Protein AF-A0A098YNK5-F1 (afdb_monomer_lite)

Sequence (186 aa):
FGELEYCFNQYFSKYCAPIITKDYRYYHRKQNEEFHKAYNQTPAIIGAGSVFQGMIRVQTANVRAASEGKWSKKNLDAFINDVVKKIVSGKNFQNDWGNLIDRYRESLIAKLGTKGYLHVAEQLGKTEGQKFIDPAIHYGQLRFMELLKEHLARTDMPKSSMEYILKEGINNSIFMSLGSRFMRGR

Foldseek 3Di:
DVVLLVLLLVCCVPPQLVLLQVLVVVLVVQLVVQLVVLLVVQDQPPDDPDPVSVVVSSVRSLVCCCVPPPSSVDDPLNSVLVSLLVQLPDPCNLVSLLVSLVVVLVVCCVVLPPVRQQVVQCVVQVVVVHRGDRPSLLVSLVSSLVSVLVSQCVHPDPPVSNVCCVPPDNDDPSSVSSSVSSVPVD

Structure (mmCIF, N/CA/C/O backbone):
data_AF-A0A098YNK5-F1
#
_entry.id   AF-A0A098YNK5-F1
#
loop_
_atom_site.group_PDB
_atom_site.id
_atom_site.type_symbol
_atom_site.label_atom_id
_atom_site.label_alt_id
_atom_site.label_comp_id
_atom_site.label_asym_id
_atom_site.label_entity_id
_atom_site.label_seq_id
_atom_site.pdbx_PDB_ins_code
_atom_site.Cartn_x
_atom_site.Cartn_y
_atom_site.Cartn_z
_atom_site.occupancy
_atom_site.B_iso_or_equiv
_atom_site.auth_seq_id
_atom_site.auth_comp_id
_atom_site.auth_asym_id
_atom_site.auth_atom_id
_atom_site.pdbx_PDB_model_num
ATOM 1 N N . PHE A 1 1 ? -14.731 -7.179 13.165 1.00 84.00 1 PHE A N 1
ATOM 2 C CA . PHE A 1 1 ? -13.398 -6.904 12.584 1.00 84.00 1 PHE A CA 1
ATOM 3 C C . PHE A 1 1 ? -13.105 -7.745 11.346 1.00 84.00 1 PHE A C 1
ATOM 5 O O . PHE A 1 1 ? -12.763 -7.140 10.346 1.00 84.00 1 PHE A O 1
ATOM 12 N N . GLY A 1 2 ? -13.297 -9.074 11.348 1.00 89.62 2 GLY A N 1
ATOM 13 C CA . GLY A 1 2 ? -12.986 -9.919 10.175 1.00 89.62 2 GLY A CA 1
ATOM 14 C C . GLY A 1 2 ? -13.633 -9.479 8.850 1.00 89.62 2 GLY A C 1
ATOM 15 O O . GLY A 1 2 ? -12.969 -9.472 7.821 1.00 89.62 2 GLY A O 1
ATOM 16 N N . GLU A 1 3 ? -14.887 -9.022 8.874 1.00 91.38 3 GLU A N 1
ATOM 17 C CA . GLU A 1 3 ? -15.555 -8.480 7.677 1.00 91.38 3 GLU A CA 1
ATOM 18 C C . GLU A 1 3 ? -14.903 -7.189 7.155 1.00 91.38 3 GLU A C 1
ATOM 20 O O . GLU A 1 3 ? -14.747 -7.022 5.949 1.00 91.38 3 GLU A O 1
ATOM 25 N N . LEU A 1 4 ? -14.468 -6.289 8.046 1.00 93.62 4 LEU A N 1
ATOM 26 C CA . LEU A 1 4 ? -13.769 -5.061 7.649 1.00 93.62 4 LEU A CA 1
ATOM 27 C C . LEU A 1 4 ? -12.381 -5.368 7.081 1.00 93.62 4 LEU A C 1
ATOM 29 O O . LEU A 1 4 ? -12.002 -4.776 6.074 1.00 93.62 4 LEU A O 1
ATOM 33 N N . GLU A 1 5 ? -11.668 -6.337 7.660 1.00 94.44 5 GLU A N 1
ATOM 34 C CA . GLU A 1 5 ? -10.398 -6.828 7.110 1.00 94.44 5 GLU A CA 1
ATOM 35 C C . GLU A 1 5 ? -10.560 -7.383 5.704 1.00 94.44 5 GLU A C 1
ATOM 37 O O . GLU A 1 5 ? -9.799 -7.049 4.793 1.00 94.44 5 GLU A O 1
ATOM 42 N N . TYR A 1 6 ? -11.597 -8.193 5.508 1.00 96.12 6 TYR A N 1
ATOM 43 C CA . TYR A 1 6 ? -11.940 -8.699 4.194 1.00 96.12 6 TYR A CA 1
ATOM 44 C C . TYR A 1 6 ? -12.229 -7.554 3.213 1.00 96.12 6 TYR A C 1
ATOM 46 O O . TYR A 1 6 ? -11.710 -7.565 2.099 1.00 96.12 6 TYR A O 1
ATOM 54 N N . CYS A 1 7 ? -12.978 -6.528 3.624 1.00 97.31 7 CYS A N 1
ATOM 55 C CA . CYS A 1 7 ? -13.260 -5.362 2.786 1.00 97.31 7 CYS A CA 1
ATOM 56 C C . CYS A 1 7 ? -12.002 -4.558 2.418 1.00 97.31 7 CYS A C 1
ATOM 58 O O . CYS A 1 7 ? -11.855 -4.194 1.250 1.00 97.31 7 CYS A O 1
ATOM 60 N N . PHE A 1 8 ? -11.074 -4.317 3.355 1.00 97.25 8 PHE A N 1
ATOM 61 C CA . PHE A 1 8 ? -9.787 -3.675 3.052 1.00 97.25 8 PHE A CA 1
ATOM 62 C C . PHE A 1 8 ? -8.995 -4.474 2.010 1.00 97.25 8 PHE A C 1
ATOM 64 O O . PHE A 1 8 ? -8.512 -3.901 1.029 1.00 97.25 8 PHE A O 1
ATOM 71 N N . ASN A 1 9 ? -8.932 -5.800 2.174 1.00 97.31 9 ASN A N 1
ATOM 72 C CA . ASN A 1 9 ? -8.246 -6.696 1.241 1.00 97.31 9 ASN A CA 1
ATOM 73 C C . ASN A 1 9 ? -8.874 -6.644 -0.146 1.00 97.31 9 ASN A C 1
ATOM 75 O O . ASN A 1 9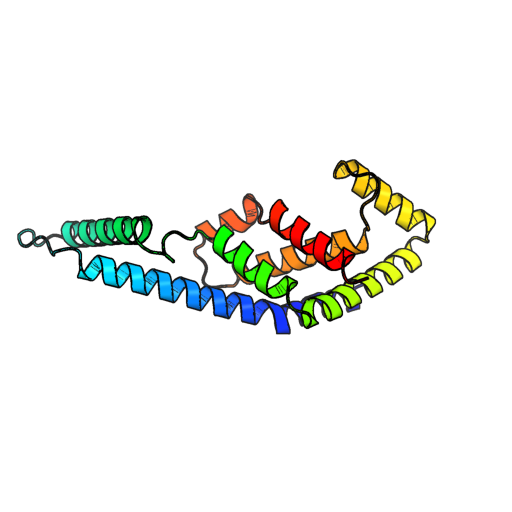 ? -8.184 -6.395 -1.131 1.00 97.31 9 ASN A O 1
ATOM 79 N N . GLN A 1 10 ? -10.191 -6.830 -0.223 1.00 97.81 10 GLN A N 1
ATOM 80 C CA . GLN A 1 10 ? -10.922 -6.826 -1.487 1.00 97.81 10 GLN A CA 1
ATOM 81 C C . GLN A 1 10 ? -10.792 -5.487 -2.206 1.00 97.81 10 GLN A C 1
ATOM 83 O O . GLN A 1 10 ? -10.550 -5.456 -3.414 1.00 97.81 10 GLN A O 1
ATOM 88 N N . TYR A 1 11 ? -10.900 -4.377 -1.473 1.00 97.94 11 TYR A N 1
ATOM 89 C CA . TYR A 1 11 ? -10.733 -3.052 -2.051 1.00 97.94 11 TYR A CA 1
ATOM 90 C C . TYR A 1 11 ? -9.331 -2.874 -2.634 1.00 97.94 11 TYR A C 1
ATOM 92 O O . TYR A 1 11 ? -9.179 -2.502 -3.800 1.00 97.94 11 TYR A O 1
ATOM 100 N N . PHE A 1 12 ? -8.301 -3.188 -1.845 1.00 97.44 12 PHE A N 1
ATOM 101 C CA . PHE A 1 12 ? -6.920 -3.077 -2.288 1.00 97.44 12 PHE A CA 1
ATOM 102 C C . PHE A 1 12 ? -6.651 -3.963 -3.509 1.00 97.44 12 PHE A C 1
ATOM 104 O O . PHE A 1 12 ? -6.140 -3.476 -4.519 1.00 97.44 12 PHE A O 1
ATOM 111 N N . SER A 1 13 ? -7.031 -5.241 -3.456 1.00 96.62 13 SER A N 1
ATOM 112 C CA . SER A 1 13 ? -6.825 -6.197 -4.546 1.00 96.62 13 SER A CA 1
ATOM 113 C C . SER A 1 13 ? -7.545 -5.788 -5.829 1.00 96.62 13 SER A C 1
ATOM 115 O O . SER A 1 13 ? -7.004 -5.979 -6.917 1.00 96.62 13 SER A O 1
ATOM 117 N N . LYS A 1 14 ? -8.744 -5.205 -5.728 1.00 97.50 14 LYS A N 1
ATOM 118 C CA . LYS A 1 14 ? -9.545 -4.824 -6.895 1.00 97.50 14 LYS A CA 1
ATOM 119 C C . LYS A 1 14 ? -9.128 -3.486 -7.505 1.00 97.50 14 LYS A C 1
ATOM 121 O O . LYS A 1 14 ? -9.152 -3.358 -8.727 1.00 97.50 14 LYS A O 1
ATOM 126 N N . TYR A 1 15 ? -8.757 -2.499 -6.688 1.00 97.00 15 TYR A N 1
ATOM 127 C CA . TYR A 1 15 ? -8.578 -1.117 -7.155 1.00 97.00 15 TYR A CA 1
ATOM 128 C C . TYR A 1 15 ? -7.148 -0.584 -7.031 1.00 97.00 15 TYR A C 1
ATOM 130 O O . TYR A 1 15 ? -6.737 0.225 -7.860 1.00 97.00 15 TYR A O 1
ATOM 138 N N . CYS A 1 16 ? -6.361 -1.047 -6.059 1.00 96.31 16 CYS A N 1
ATOM 139 C CA . CYS A 1 16 ? -4.997 -0.557 -5.828 1.00 96.31 16 CYS A CA 1
ATOM 140 C C . CYS A 1 16 ? -3.952 -1.439 -6.524 1.00 96.31 16 CYS A C 1
ATOM 142 O O . CYS A 1 16 ? -3.127 -0.944 -7.295 1.00 96.31 16 CYS A O 1
ATOM 144 N N . ALA A 1 17 ? -4.017 -2.753 -6.303 1.00 95.00 17 ALA A N 1
ATOM 145 C CA . ALA A 1 17 ? -3.075 -3.732 -6.842 1.00 95.00 17 ALA A CA 1
ATOM 146 C C . ALA A 1 17 ? -2.912 -3.658 -8.376 1.00 95.00 17 ALA A C 1
ATOM 148 O O . ALA A 1 17 ? -1.768 -3.618 -8.841 1.00 95.00 17 ALA A O 1
ATOM 149 N N . PRO A 1 18 ? -3.984 -3.533 -9.191 1.00 94.94 18 PRO A N 1
ATOM 150 C CA . PRO A 1 18 ? -3.835 -3.433 -10.643 1.00 94.94 18 PRO A CA 1
ATOM 151 C C . PRO A 1 18 ? -3.091 -2.170 -11.087 1.00 94.94 18 PRO A C 1
ATOM 153 O O . PRO A 1 18 ? -2.333 -2.212 -12.057 1.00 94.94 18 PRO A O 1
ATOM 156 N N . ILE A 1 19 ? -3.271 -1.051 -10.372 1.00 95.31 19 ILE A N 1
ATOM 157 C CA . ILE A 1 19 ? -2.555 0.203 -10.645 1.00 95.31 19 ILE A CA 1
ATOM 158 C C . ILE A 1 19 ? -1.065 0.009 -10.364 1.00 95.31 19 ILE A C 1
ATOM 160 O O . ILE A 1 19 ? -0.241 0.366 -11.204 1.00 95.31 19 ILE A O 1
ATOM 164 N N . ILE A 1 20 ? -0.731 -0.611 -9.228 1.00 92.62 20 ILE A N 1
ATOM 165 C CA . ILE A 1 20 ? 0.654 -0.894 -8.836 1.00 92.62 20 ILE A CA 1
ATOM 166 C C . ILE A 1 20 ? 1.332 -1.791 -9.871 1.00 92.62 20 ILE A C 1
ATOM 168 O O . ILE A 1 20 ? 2.392 -1.440 -10.383 1.00 92.62 20 ILE A O 1
ATOM 172 N N . THR A 1 21 ? 0.703 -2.905 -10.250 1.00 91.88 21 THR A N 1
ATOM 173 C CA . THR A 1 21 ? 1.260 -3.833 -11.245 1.00 91.88 21 THR A CA 1
ATOM 174 C C . THR A 1 21 ? 1.430 -3.173 -12.611 1.00 91.88 21 THR A C 1
ATOM 176 O O . THR A 1 21 ? 2.462 -3.354 -13.260 1.00 91.88 21 THR A O 1
ATOM 179 N N . LYS A 1 22 ? 0.438 -2.397 -13.065 1.00 93.31 22 LYS A N 1
ATOM 180 C CA . LYS A 1 22 ? 0.506 -1.692 -14.350 1.00 93.31 22 LYS A CA 1
ATOM 181 C C . LYS A 1 22 ? 1.651 -0.684 -14.370 1.00 93.31 22 LYS A C 1
ATOM 183 O O . LYS A 1 22 ? 2.435 -0.682 -15.320 1.00 93.31 22 LYS A O 1
ATOM 188 N N . ASP A 1 23 ? 1.753 0.149 -13.340 1.00 92.19 23 ASP A N 1
ATOM 189 C CA . ASP A 1 23 ? 2.782 1.182 -13.270 1.00 92.19 23 ASP A CA 1
ATOM 190 C C . ASP A 1 23 ? 4.172 0.554 -13.082 1.00 92.19 23 ASP A C 1
ATOM 192 O O . ASP A 1 23 ? 5.123 1.021 -13.704 1.00 92.19 23 ASP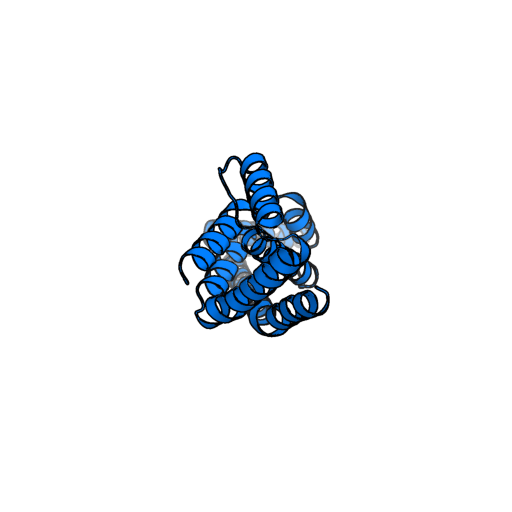 A O 1
ATOM 196 N N . TYR A 1 24 ? 4.293 -0.553 -12.337 1.00 89.12 24 TYR A N 1
ATOM 197 C CA . TYR A 1 24 ? 5.550 -1.294 -12.185 1.00 89.12 24 TYR A CA 1
ATOM 198 C C . TYR A 1 24 ? 6.045 -1.883 -13.511 1.00 89.12 24 TYR A C 1
ATOM 200 O O . TYR A 1 24 ? 7.202 -1.709 -13.890 1.00 89.12 24 TYR A O 1
ATOM 208 N N . ARG A 1 25 ? 5.156 -2.536 -14.271 1.00 90.00 25 ARG A N 1
ATOM 209 C CA . ARG A 1 25 ? 5.486 -3.068 -15.604 1.00 90.00 25 ARG A CA 1
ATOM 210 C C . ARG A 1 25 ? 5.868 -1.957 -16.573 1.00 90.00 25 ARG A C 1
ATOM 212 O O . ARG A 1 25 ? 6.814 -2.101 -17.343 1.00 90.00 25 ARG A O 1
ATOM 219 N N . TYR A 1 26 ? 5.137 -0.845 -16.538 1.00 91.81 26 TYR A N 1
ATOM 220 C CA . TYR A 1 26 ? 5.454 0.324 -17.349 1.00 91.81 26 TYR A CA 1
ATOM 221 C C . TYR A 1 26 ? 6.842 0.875 -17.009 1.00 91.81 26 TYR A C 1
ATOM 223 O O . TYR A 1 26 ? 7.638 1.136 -17.909 1.00 91.81 26 TYR A O 1
ATOM 231 N N . TYR A 1 27 ? 7.133 1.002 -15.719 1.00 89.19 27 TYR A N 1
ATOM 232 C CA . TYR A 1 27 ? 8.403 1.476 -15.203 1.00 89.19 27 TYR A CA 1
ATOM 233 C C . TYR A 1 27 ? 9.578 0.608 -15.669 1.00 89.19 27 TYR A C 1
ATOM 235 O O . TYR A 1 27 ? 10.516 1.121 -16.278 1.00 89.19 27 TYR A O 1
ATOM 243 N N . HIS A 1 28 ? 9.481 -0.710 -15.486 1.00 86.94 28 HIS A N 1
ATOM 244 C CA . HIS A 1 28 ? 10.503 -1.659 -15.937 1.00 86.94 28 HIS A CA 1
ATOM 245 C C . HIS A 1 28 ? 10.709 -1.648 -17.439 1.00 86.94 28 HIS A C 1
ATOM 247 O O . HIS A 1 28 ? 11.841 -1.604 -17.914 1.00 86.94 28 HIS A O 1
ATOM 253 N N . ARG A 1 29 ? 9.617 -1.612 -18.209 1.00 91.50 29 ARG A N 1
ATOM 254 C CA . ARG A 1 29 ? 9.708 -1.493 -19.664 1.00 91.50 29 ARG A CA 1
ATOM 255 C C . ARG A 1 29 ? 10.488 -0.243 -20.065 1.00 91.50 29 ARG A C 1
ATOM 257 O O . ARG A 1 29 ? 11.321 -0.315 -20.960 1.00 91.50 29 ARG A O 1
ATOM 264 N N . LYS A 1 30 ? 10.253 0.889 -19.394 1.00 93.19 30 LYS A N 1
ATOM 265 C CA . LYS A 1 30 ? 10.976 2.134 -19.668 1.00 93.19 30 LYS A CA 1
ATOM 266 C C . LYS A 1 30 ? 12.451 2.078 -19.285 1.00 93.19 30 LYS A C 1
ATOM 268 O O . LYS A 1 30 ? 13.268 2.557 -20.064 1.00 93.19 30 LYS A O 1
ATOM 273 N N . GLN A 1 31 ? 12.800 1.454 -18.162 1.00 89.25 31 GLN A N 1
ATOM 274 C CA . GLN A 1 31 ? 14.204 1.215 -17.813 1.00 89.25 31 GLN A CA 1
ATOM 275 C C . GLN A 1 31 ? 14.900 0.320 -18.845 1.00 89.25 31 GLN A C 1
ATOM 277 O O . GLN A 1 31 ? 16.025 0.601 -19.249 1.00 89.25 31 GLN A O 1
ATOM 282 N N . ASN A 1 32 ? 14.210 -0.711 -19.334 1.00 89.62 32 ASN A N 1
ATOM 283 C CA . ASN A 1 32 ? 14.753 -1.604 -20.351 1.00 89.62 32 ASN A CA 1
ATOM 284 C C . ASN A 1 32 ? 14.913 -0.909 -21.718 1.00 89.62 32 ASN A C 1
ATOM 286 O O . ASN A 1 32 ? 15.918 -1.100 -22.396 1.00 89.62 32 ASN A O 1
ATOM 290 N N . GLU A 1 33 ? 13.963 -0.054 -22.115 1.00 92.31 33 GLU A N 1
ATOM 291 C CA . GLU A 1 33 ? 14.082 0.797 -23.310 1.00 92.31 33 GLU A CA 1
ATOM 292 C C . GLU A 1 33 ? 15.305 1.735 -23.216 1.00 92.31 33 GLU A C 1
ATOM 294 O O . GLU A 1 33 ? 16.062 1.858 -24.182 1.00 92.31 33 GLU A O 1
ATOM 299 N N . GLU A 1 34 ? 15.533 2.367 -22.057 1.00 91.69 34 GLU A N 1
ATOM 300 C CA . GLU A 1 34 ? 16.702 3.228 -21.817 1.00 91.69 34 GLU A CA 1
ATOM 301 C C . GLU A 1 34 ? 18.015 2.436 -21.832 1.00 91.69 34 GLU A C 1
ATOM 303 O O . GLU A 1 34 ? 18.976 2.863 -22.476 1.00 91.69 34 GLU A O 1
ATOM 308 N N . PHE A 1 35 ? 18.040 1.255 -21.208 1.00 90.25 35 PHE A N 1
ATOM 309 C CA . PHE A 1 35 ? 19.186 0.350 -21.253 1.00 90.25 35 PHE A CA 1
ATOM 310 C C . PHE A 1 35 ? 19.516 -0.083 -22.685 1.00 90.25 35 PHE A C 1
ATOM 312 O O . PHE A 1 35 ? 20.663 0.039 -23.107 1.00 90.25 35 PHE A O 1
ATOM 319 N N . HIS A 1 36 ? 18.533 -0.538 -23.467 1.00 89.62 36 HIS A N 1
ATOM 320 C CA . HIS A 1 36 ? 18.765 -0.956 -24.851 1.00 89.62 36 HIS A CA 1
ATOM 321 C C . HIS A 1 36 ? 19.238 0.197 -25.732 1.00 89.62 36 HIS A C 1
ATOM 323 O O . HIS A 1 36 ? 20.129 0.010 -26.562 1.00 89.62 36 HIS A O 1
ATOM 329 N N . LYS A 1 37 ? 18.693 1.402 -25.536 1.00 90.56 37 LYS A N 1
ATOM 330 C CA . LYS A 1 37 ? 19.178 2.598 -26.228 1.00 90.56 37 LYS A CA 1
ATOM 331 C C . LYS A 1 37 ? 20.645 2.865 -25.889 1.00 90.56 37 LYS A C 1
ATOM 333 O O . LYS A 1 37 ? 21.444 3.037 -26.807 1.00 90.56 37 LYS A O 1
ATOM 338 N N . ALA A 1 38 ? 21.006 2.845 -24.606 1.00 87.88 38 ALA A N 1
ATOM 339 C CA . ALA A 1 38 ? 22.386 3.022 -24.166 1.00 87.88 38 ALA A CA 1
ATOM 340 C C . ALA A 1 38 ? 23.305 1.926 -24.730 1.00 87.88 38 ALA A C 1
ATOM 342 O O . ALA A 1 38 ? 24.354 2.233 -25.286 1.00 87.88 38 ALA A O 1
ATOM 343 N N . TYR A 1 39 ? 22.879 0.664 -24.679 1.00 87.00 39 TYR A N 1
ATOM 344 C CA . TYR A 1 39 ? 23.615 -0.491 -25.194 1.00 87.00 39 TYR A CA 1
ATOM 345 C C . TYR A 1 39 ? 23.879 -0.409 -26.701 1.00 87.00 39 TYR A C 1
ATOM 347 O O . TYR A 1 39 ? 24.991 -0.687 -27.157 1.00 87.00 39 TYR A O 1
ATOM 355 N N . ASN A 1 40 ? 22.884 0.016 -27.480 1.00 86.44 40 ASN A N 1
ATOM 356 C CA . ASN A 1 40 ? 23.019 0.209 -28.925 1.00 86.44 40 ASN A CA 1
ATOM 357 C C . ASN A 1 40 ? 23.931 1.394 -29.274 1.00 86.44 40 ASN A C 1
ATOM 359 O O . ASN A 1 40 ? 24.572 1.378 -30.318 1.00 86.44 40 ASN A O 1
ATOM 363 N N . GLN A 1 41 ? 24.011 2.399 -28.399 1.00 85.56 41 GLN A N 1
ATOM 364 C CA . GLN A 1 41 ? 24.903 3.553 -28.545 1.00 85.56 41 GLN A CA 1
ATOM 365 C C . GLN A 1 41 ? 26.313 3.311 -27.990 1.00 85.56 41 GLN A C 1
ATOM 367 O O . GLN A 1 41 ? 27.200 4.127 -28.234 1.00 85.56 41 GLN A O 1
ATOM 372 N N . THR A 1 42 ? 26.529 2.231 -27.235 1.00 81.50 42 THR A N 1
ATOM 373 C CA . THR A 1 42 ? 27.857 1.813 -26.777 1.00 81.50 42 THR A CA 1
ATOM 374 C C . THR A 1 42 ? 28.534 1.007 -27.889 1.00 81.50 42 THR A C 1
ATOM 376 O O . THR A 1 42 ? 28.047 -0.086 -28.212 1.00 81.50 42 THR A O 1
ATOM 379 N N . PRO A 1 43 ? 29.646 1.506 -28.467 1.00 75.88 43 PRO A N 1
ATOM 380 C CA . PRO A 1 43 ? 30.373 0.805 -29.518 1.00 75.88 43 PRO A CA 1
ATOM 381 C C . PRO A 1 43 ? 30.782 -0.599 -29.070 1.00 75.88 43 PRO A C 1
ATOM 383 O O . PRO A 1 43 ? 31.199 -0.800 -27.928 1.00 75.88 43 PRO A O 1
ATOM 386 N N . ALA A 1 44 ? 30.687 -1.576 -29.971 1.00 68.00 44 ALA A N 1
ATOM 387 C CA . ALA A 1 44 ? 31.348 -2.855 -29.757 1.00 68.00 44 ALA A CA 1
ATOM 388 C C . ALA A 1 44 ? 32.862 -2.622 -29.841 1.00 68.00 44 ALA A C 1
ATOM 390 O O . ALA A 1 44 ? 33.336 -2.044 -30.819 1.00 68.00 44 ALA A O 1
ATOM 391 N N . ILE A 1 45 ? 33.630 -3.050 -28.839 1.00 63.59 45 ILE A N 1
ATOM 392 C CA . ILE A 1 45 ? 35.091 -3.015 -28.945 1.00 63.59 45 ILE A CA 1
ATOM 393 C C . ILE A 1 45 ? 35.484 -4.172 -29.870 1.00 63.59 45 ILE A C 1
ATOM 395 O O . ILE A 1 45 ? 35.483 -5.343 -29.484 1.00 63.59 45 ILE A O 1
ATOM 399 N N . ILE A 1 46 ? 35.748 -3.836 -31.130 1.00 53.16 46 ILE A N 1
ATOM 400 C CA . ILE A 1 46 ? 36.166 -4.773 -32.172 1.00 53.16 46 ILE A CA 1
ATOM 401 C C . ILE A 1 46 ? 37.621 -5.158 -31.877 1.00 53.16 46 ILE A C 1
ATOM 403 O O . ILE A 1 46 ? 38.514 -4.331 -32.029 1.00 53.16 46 ILE A O 1
ATOM 407 N N . GLY A 1 47 ? 37.865 -6.389 -31.414 1.00 56.22 47 GLY A N 1
ATOM 408 C CA . GLY A 1 47 ? 39.235 -6.901 -31.257 1.00 56.22 47 GLY A CA 1
ATOM 409 C C . GLY A 1 47 ? 39.446 -8.057 -30.277 1.00 56.22 47 GLY A C 1
ATOM 410 O O . GLY A 1 47 ? 40.454 -8.744 -30.381 1.00 56.22 47 GLY A O 1
ATOM 411 N N . ALA A 1 48 ? 38.518 -8.331 -29.357 1.00 51.25 48 ALA A N 1
ATOM 412 C CA . ALA A 1 48 ? 38.658 -9.444 -28.415 1.00 51.25 48 ALA A CA 1
ATOM 413 C C . ALA A 1 48 ? 37.420 -10.343 -28.459 1.00 51.25 48 ALA A C 1
ATOM 415 O O . ALA A 1 48 ? 36.350 -9.956 -27.997 1.00 51.25 48 ALA A O 1
ATOM 416 N N . GLY A 1 49 ? 37.567 -11.558 -28.991 1.00 54.25 49 GLY A N 1
ATOM 417 C CA . GLY A 1 49 ? 36.525 -12.594 -29.021 1.00 54.25 49 GLY A CA 1
ATOM 418 C C . GLY A 1 49 ? 36.206 -13.202 -27.648 1.00 54.25 49 GLY A C 1
ATOM 419 O O . GLY A 1 49 ? 35.986 -14.404 -27.556 1.00 54.25 49 GLY A O 1
ATOM 420 N N . SER A 1 50 ? 36.233 -12.411 -26.570 1.00 62.72 50 SER A N 1
ATOM 421 C CA . SER A 1 50 ? 36.063 -12.889 -25.198 1.00 62.72 50 SER A CA 1
ATOM 422 C C . SER A 1 50 ? 34.753 -12.400 -24.572 1.00 62.72 50 SER A C 1
ATOM 424 O O . SER A 1 50 ? 34.304 -11.276 -24.791 1.00 62.72 50 SER A O 1
ATOM 426 N N . VAL A 1 51 ? 34.157 -13.243 -23.722 1.00 63.72 51 VAL A N 1
ATOM 427 C CA . VAL A 1 51 ? 32.956 -12.954 -22.905 1.00 63.72 51 VAL A CA 1
ATOM 428 C C . VAL A 1 51 ? 33.093 -11.641 -22.108 1.00 63.72 51 VAL A C 1
ATOM 430 O O . VAL A 1 51 ? 32.105 -10.959 -21.830 1.00 63.72 51 VAL A O 1
ATOM 433 N N . PHE A 1 52 ? 34.330 -11.241 -21.806 1.00 68.88 52 PHE A N 1
ATOM 434 C CA . PHE A 1 52 ? 34.679 -9.997 -21.124 1.00 68.88 52 PHE A CA 1
ATOM 435 C C . PHE A 1 52 ? 34.192 -8.742 -21.865 1.00 68.88 52 PHE A C 1
ATOM 437 O O . PHE A 1 52 ? 33.759 -7.784 -21.230 1.00 68.88 52 PHE A O 1
ATOM 444 N N . GLN A 1 53 ? 34.162 -8.765 -23.201 1.00 73.38 53 GLN A N 1
ATOM 445 C CA . GLN A 1 53 ? 33.653 -7.648 -23.999 1.00 73.38 53 GLN A CA 1
ATOM 446 C C . GLN A 1 53 ? 32.145 -7.447 -23.865 1.00 73.38 53 GLN A C 1
ATOM 448 O O . GLN A 1 53 ? 31.669 -6.321 -23.703 1.00 73.38 53 GLN A O 1
ATOM 453 N N . GLY A 1 54 ? 31.386 -8.545 -23.869 1.00 72.56 54 GLY A N 1
ATOM 454 C CA . GLY A 1 54 ? 29.948 -8.500 -23.613 1.00 72.56 54 GLY A CA 1
ATOM 455 C C . GLY A 1 54 ? 29.647 -7.909 -22.235 1.00 72.56 54 GLY A C 1
ATOM 456 O O . GLY A 1 54 ? 28.778 -7.045 -22.115 1.00 72.56 54 GLY A O 1
ATOM 457 N N . MET A 1 55 ? 30.417 -8.307 -21.216 1.00 79.00 55 MET A N 1
ATOM 458 C CA . MET A 1 55 ? 30.275 -7.787 -19.853 1.00 79.00 55 MET A CA 1
ATOM 459 C C . MET A 1 55 ? 30.597 -6.293 -19.752 1.00 79.00 55 MET A C 1
ATOM 461 O O . MET A 1 55 ? 29.798 -5.551 -19.181 1.00 79.00 55 MET A O 1
ATOM 465 N N . ILE A 1 56 ? 31.704 -5.831 -20.348 1.00 81.38 56 ILE A N 1
ATOM 466 C CA . ILE A 1 56 ? 32.060 -4.402 -20.366 1.00 81.38 56 ILE A CA 1
ATOM 467 C C . ILE A 1 56 ? 30.955 -3.590 -21.039 1.00 81.38 56 ILE A C 1
ATOM 469 O O . ILE A 1 56 ? 30.487 -2.602 -20.479 1.00 81.38 56 ILE A O 1
ATOM 473 N N . ARG A 1 57 ? 30.474 -4.029 -22.208 1.00 81.56 57 ARG A N 1
ATOM 474 C CA . ARG A 1 57 ? 29.437 -3.304 -22.949 1.00 81.56 57 ARG A CA 1
ATOM 475 C C . ARG A 1 57 ? 28.135 -3.182 -22.154 1.00 81.56 57 ARG A C 1
ATOM 477 O O . ARG A 1 57 ? 27.536 -2.107 -22.135 1.00 81.56 57 ARG A O 1
ATOM 484 N N . VAL A 1 58 ? 27.715 -4.251 -21.473 1.00 84.75 58 VAL A N 1
ATOM 485 C CA . VAL A 1 58 ? 26.546 -4.235 -20.575 1.00 84.75 58 VAL A CA 1
ATOM 486 C C . VAL A 1 58 ? 26.767 -3.285 -19.397 1.00 84.75 58 VAL A C 1
ATOM 488 O O . VAL A 1 58 ? 25.882 -2.489 -19.089 1.00 84.75 58 VAL A O 1
ATOM 491 N N . GLN A 1 59 ? 27.941 -3.311 -18.760 1.00 83.75 59 GLN A N 1
ATOM 492 C CA . GLN A 1 59 ? 28.258 -2.399 -17.656 1.00 83.75 59 GLN A CA 1
ATOM 493 C C . GLN A 1 59 ? 28.246 -0.934 -18.101 1.00 83.75 59 GLN A C 1
ATOM 495 O O . GLN A 1 59 ? 27.603 -0.109 -17.456 1.00 83.75 59 GLN A O 1
ATOM 500 N N . THR A 1 60 ? 28.879 -0.604 -19.228 1.00 83.94 60 THR A N 1
ATOM 501 C CA . THR A 1 60 ? 28.876 0.760 -19.774 1.00 83.94 60 THR A CA 1
ATOM 502 C C . THR A 1 60 ? 27.461 1.223 -20.116 1.00 83.94 60 THR A C 1
ATOM 504 O O . THR A 1 60 ? 27.093 2.353 -19.801 1.00 83.94 60 THR A O 1
ATOM 507 N N . ALA A 1 61 ? 26.642 0.351 -20.713 1.00 83.50 61 ALA A N 1
ATOM 508 C CA . ALA A 1 61 ? 25.242 0.649 -21.002 1.00 83.50 61 ALA A CA 1
ATOM 509 C C . ALA A 1 61 ? 24.422 0.897 -19.726 1.00 83.50 61 ALA A C 1
ATOM 511 O O . ALA A 1 61 ? 23.644 1.847 -19.683 1.00 83.50 61 ALA A O 1
ATOM 512 N N . ASN A 1 62 ? 24.635 0.101 -18.673 1.00 83.56 62 ASN A N 1
ATOM 513 C CA . ASN A 1 62 ? 23.996 0.292 -17.369 1.00 83.56 62 ASN A CA 1
ATOM 514 C C . ASN A 1 62 ? 24.386 1.627 -16.729 1.00 83.56 62 ASN A C 1
ATOM 516 O O . ASN A 1 62 ? 23.509 2.375 -16.304 1.00 83.56 62 ASN A O 1
ATOM 520 N N . VAL A 1 63 ? 25.684 1.950 -16.696 1.00 84.94 63 VAL A N 1
ATOM 521 C CA . VAL A 1 63 ? 26.182 3.221 -16.146 1.00 84.94 63 VAL A CA 1
ATOM 522 C C . VAL A 1 63 ? 25.587 4.402 -16.907 1.00 84.94 63 VAL A C 1
ATOM 524 O O . VAL A 1 63 ? 25.098 5.345 -16.291 1.00 84.94 63 VAL A O 1
ATOM 527 N N . ARG A 1 64 ? 25.564 4.330 -18.241 1.00 84.62 64 ARG A N 1
ATOM 528 C CA . ARG A 1 64 ? 25.015 5.388 -19.091 1.00 84.62 64 ARG A CA 1
ATOM 529 C C . ARG A 1 64 ? 23.503 5.546 -18.931 1.00 84.62 64 ARG A C 1
ATOM 531 O O . ARG A 1 64 ? 23.011 6.662 -18.800 1.00 84.62 64 ARG A O 1
ATOM 538 N N . ALA A 1 65 ? 22.757 4.444 -18.890 1.00 84.12 65 ALA A N 1
ATOM 539 C CA . ALA A 1 65 ? 21.324 4.488 -18.623 1.00 84.12 65 ALA A CA 1
ATOM 540 C C . ALA A 1 65 ? 21.046 5.092 -17.236 1.00 84.12 65 ALA A C 1
ATOM 542 O O . ALA A 1 65 ? 20.192 5.964 -17.113 1.00 84.12 65 ALA A O 1
ATOM 543 N N . ALA A 1 66 ? 21.804 4.714 -16.206 1.00 82.00 66 ALA A N 1
ATOM 544 C CA . ALA A 1 66 ? 21.662 5.274 -14.863 1.00 82.00 66 ALA A CA 1
ATOM 545 C C . ALA A 1 66 ? 22.045 6.767 -14.775 1.00 82.00 66 ALA A C 1
ATOM 547 O O . ALA A 1 66 ? 21.457 7.500 -13.981 1.00 82.00 66 ALA A O 1
ATOM 548 N N . SER A 1 67 ? 22.995 7.252 -15.584 1.00 81.94 67 SER A N 1
ATOM 549 C CA . SER A 1 67 ? 23.445 8.652 -15.552 1.00 81.94 67 SER A CA 1
ATOM 550 C C . SER A 1 67 ? 22.619 9.598 -16.432 1.00 81.94 67 SER A C 1
ATOM 552 O O . SER A 1 67 ? 22.468 10.776 -16.094 1.00 81.94 67 SER A O 1
ATOM 554 N N . GLU A 1 68 ? 22.037 9.112 -17.529 1.00 82.62 68 GLU A N 1
ATOM 555 C CA . GLU A 1 68 ? 21.329 9.930 -18.529 1.00 82.62 68 GLU A CA 1
ATOM 556 C C . GLU A 1 68 ? 19.819 9.646 -18.573 1.00 82.62 68 GLU A C 1
ATOM 558 O O . GLU A 1 68 ? 19.027 10.541 -18.873 1.00 82.62 68 GLU A O 1
ATOM 563 N N . GLY A 1 69 ? 19.405 8.423 -18.237 1.00 83.06 69 GLY A N 1
ATOM 564 C CA . GLY A 1 69 ? 1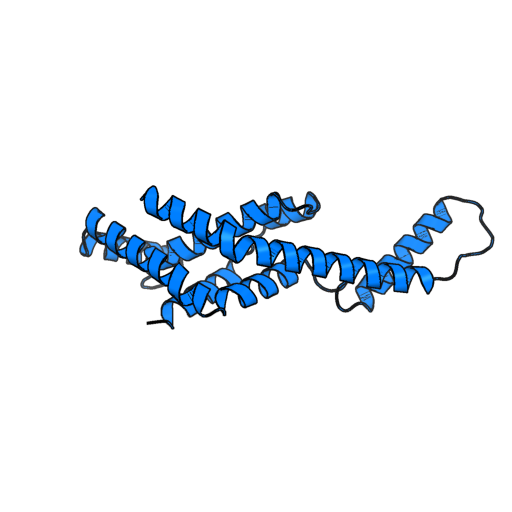8.025 7.955 -18.325 1.00 83.06 69 GLY A CA 1
ATOM 565 C C . GLY A 1 69 ? 17.104 8.592 -17.288 1.00 83.06 69 GLY A C 1
ATOM 566 O O . GLY A 1 69 ? 17.457 8.768 -16.123 1.00 83.06 69 GLY A O 1
ATOM 567 N N . LYS A 1 70 ? 15.882 8.938 -17.694 1.00 87.56 70 LYS A N 1
ATOM 568 C CA . LYS A 1 70 ? 14.859 9.477 -16.788 1.00 87.56 70 LYS A CA 1
ATOM 569 C C . LYS A 1 70 ? 14.299 8.381 -15.883 1.00 87.56 70 LYS A C 1
ATOM 571 O O . LYS A 1 70 ? 13.957 8.654 -14.733 1.00 87.56 70 LYS A O 1
ATOM 576 N N . TRP A 1 71 ? 14.152 7.171 -16.412 1.00 86.88 71 TRP A N 1
ATOM 577 C CA . TRP A 1 71 ? 13.540 6.039 -15.719 1.00 86.88 71 TRP A CA 1
ATOM 578 C C . TRP A 1 71 ? 14.578 5.202 -14.981 1.00 86.88 71 TRP A C 1
ATOM 580 O O . TRP A 1 71 ? 14.326 4.779 -13.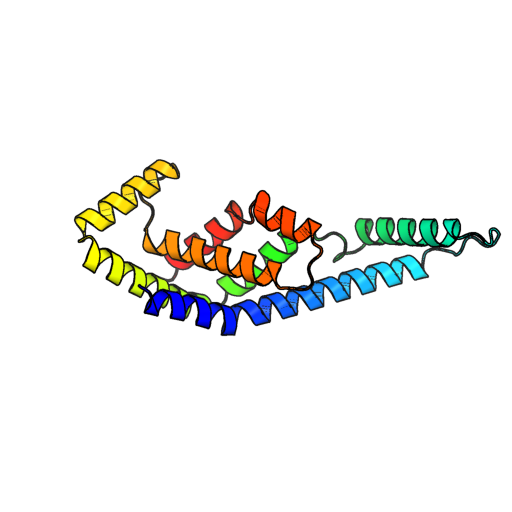857 1.00 86.88 71 TRP A O 1
ATOM 590 N N . SER A 1 72 ? 15.762 5.028 -15.558 1.00 82.75 72 SER A N 1
ATOM 591 C CA . SER A 1 72 ? 16.884 4.316 -14.943 1.00 82.75 72 SER A CA 1
ATOM 592 C C . SER A 1 72 ? 17.487 5.049 -13.736 1.00 82.75 72 SER A C 1
ATOM 594 O O . SER A 1 72 ? 18.118 4.407 -12.905 1.00 82.75 72 SER A O 1
ATOM 596 N N . LYS A 1 73 ? 17.241 6.361 -13.582 1.00 82.00 7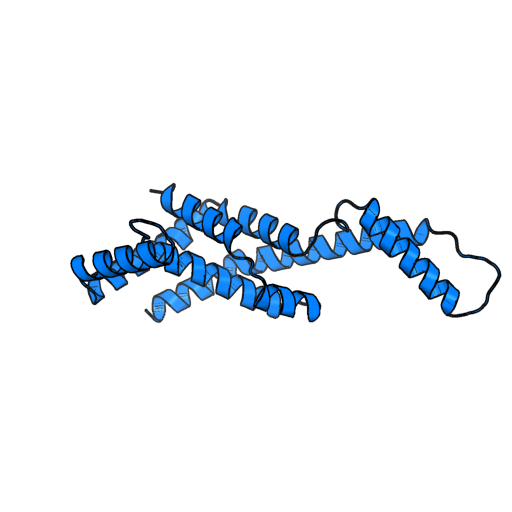3 LYS A N 1
ATOM 597 C CA . LYS A 1 73 ? 17.577 7.134 -12.366 1.00 82.00 73 LYS A CA 1
ATOM 598 C C . LYS A 1 73 ? 16.631 6.918 -11.199 1.00 82.00 73 LYS A C 1
ATOM 600 O O . LYS A 1 73 ? 16.992 7.183 -10.055 1.00 82.00 73 LYS A O 1
ATOM 605 N N . LYS A 1 74 ? 15.384 6.548 -11.480 1.00 80.31 74 LYS A N 1
ATOM 606 C CA . LYS A 1 74 ? 14.414 6.334 -10.416 1.00 80.31 74 LYS A CA 1
ATOM 607 C C . LYS A 1 74 ? 14.813 5.055 -9.674 1.00 80.31 74 LYS A C 1
ATOM 609 O O . LYS A 1 74 ? 15.222 4.059 -10.275 1.00 80.31 74 LYS A O 1
ATOM 614 N N . ASN A 1 75 ? 14.719 5.100 -8.354 1.00 78.06 75 ASN A N 1
ATOM 615 C CA . ASN A 1 75 ? 14.854 3.922 -7.516 1.00 78.06 75 ASN A CA 1
ATOM 616 C C . ASN A 1 75 ? 13.462 3.398 -7.135 1.00 78.06 75 ASN A C 1
ATOM 618 O O . ASN A 1 75 ? 12.424 3.962 -7.501 1.00 78.06 75 ASN A O 1
ATOM 622 N N . LEU A 1 76 ? 13.453 2.289 -6.407 1.00 77.00 76 LEU A N 1
ATOM 623 C CA . LEU A 1 76 ? 12.229 1.639 -5.969 1.00 77.00 76 LEU A CA 1
ATOM 624 C C . LEU A 1 76 ? 11.359 2.558 -5.099 1.00 77.00 76 LEU A C 1
ATOM 626 O O . LEU A 1 76 ? 10.150 2.615 -5.308 1.00 77.00 76 LEU A O 1
ATOM 630 N N . ASP A 1 77 ? 11.958 3.349 -4.210 1.00 77.62 77 ASP A N 1
ATOM 631 C CA . ASP A 1 77 ? 11.221 4.295 -3.366 1.00 77.62 77 ASP A CA 1
ATOM 632 C C . ASP A 1 77 ? 10.556 5.399 -4.175 1.00 77.62 77 ASP A C 1
ATOM 634 O O . ASP A 1 77 ? 9.416 5.769 -3.901 1.00 77.62 77 ASP A O 1
ATOM 638 N N . ALA A 1 78 ? 11.230 5.923 -5.200 1.00 82.62 78 ALA A N 1
ATOM 639 C CA . ALA A 1 78 ? 10.649 6.913 -6.098 1.00 82.62 78 ALA A CA 1
ATOM 640 C C . ALA A 1 78 ? 9.428 6.338 -6.830 1.00 82.62 78 ALA A C 1
ATOM 642 O O . ALA A 1 78 ? 8.391 6.997 -6.909 1.00 82.62 78 ALA A O 1
ATOM 643 N N . PHE A 1 79 ? 9.519 5.092 -7.309 1.00 86.00 79 PHE A N 1
ATOM 644 C CA . PHE A 1 79 ? 8.379 4.390 -7.901 1.00 86.00 79 PHE A CA 1
ATOM 645 C C . PHE A 1 79 ? 7.222 4.232 -6.902 1.00 86.00 79 PHE A C 1
ATOM 647 O O . PHE A 1 79 ? 6.081 4.574 -7.223 1.00 86.00 79 PHE A O 1
ATOM 654 N N . ILE A 1 80 ? 7.508 3.749 -5.690 1.00 85.31 80 ILE A N 1
ATOM 655 C CA . ILE A 1 80 ? 6.487 3.505 -4.666 1.00 85.31 80 ILE A CA 1
ATOM 656 C C . ILE A 1 80 ? 5.814 4.819 -4.248 1.00 85.31 80 ILE A C 1
ATOM 658 O O . ILE A 1 80 ? 4.587 4.890 -4.177 1.00 85.31 80 ILE A O 1
ATOM 662 N N . ASN A 1 81 ? 6.585 5.887 -4.044 1.00 84.06 81 ASN A N 1
ATOM 663 C CA . ASN A 1 81 ? 6.048 7.210 -3.733 1.00 84.06 81 ASN A CA 1
ATOM 664 C C . ASN A 1 81 ? 5.124 7.728 -4.847 1.00 84.06 81 ASN A C 1
ATOM 666 O O . ASN A 1 81 ? 4.028 8.209 -4.554 1.00 84.06 81 ASN A O 1
ATOM 670 N N . ASP A 1 82 ? 5.529 7.604 -6.115 1.00 87.56 82 ASP A N 1
ATOM 671 C CA . ASP A 1 82 ? 4.733 8.052 -7.262 1.00 87.56 82 ASP A CA 1
ATOM 672 C C . ASP A 1 82 ? 3.398 7.294 -7.356 1.00 87.56 82 ASP A C 1
ATOM 674 O O . ASP A 1 82 ? 2.335 7.912 -7.497 1.00 87.56 82 ASP A O 1
ATOM 678 N N . VAL A 1 83 ? 3.430 5.961 -7.245 1.00 90.38 83 VAL A N 1
ATOM 679 C CA . VAL A 1 83 ? 2.222 5.137 -7.393 1.00 90.38 83 VAL A CA 1
ATOM 680 C C . VAL A 1 83 ? 1.285 5.267 -6.198 1.00 90.38 83 VAL A C 1
ATOM 682 O O . VAL A 1 83 ? 0.071 5.363 -6.381 1.00 90.38 83 VAL A O 1
ATOM 685 N N . VAL A 1 84 ? 1.819 5.364 -4.978 1.00 89.44 84 VAL A N 1
ATOM 686 C CA . VAL A 1 84 ? 0.993 5.618 -3.796 1.00 89.44 84 VAL A CA 1
ATOM 687 C C . VAL A 1 84 ? 0.358 6.999 -3.897 1.00 89.44 84 VAL A C 1
ATOM 689 O O . VAL A 1 84 ? -0.856 7.107 -3.759 1.00 89.44 84 VAL A O 1
ATOM 692 N N . LYS A 1 85 ? 1.121 8.046 -4.239 1.00 88.50 85 LYS A N 1
ATOM 693 C CA . LYS A 1 85 ? 0.583 9.401 -4.441 1.00 88.50 85 LYS A CA 1
ATOM 694 C C . LYS A 1 85 ? -0.554 9.417 -5.465 1.00 88.50 85 LYS A C 1
ATOM 696 O O . LYS A 1 85 ? -1.579 10.066 -5.243 1.00 88.50 85 LYS A O 1
ATOM 701 N N . LYS A 1 86 ? -0.394 8.692 -6.573 1.00 92.12 86 LYS A N 1
ATOM 702 C CA . LYS A 1 86 ? -1.431 8.512 -7.596 1.00 92.12 86 LYS A CA 1
ATOM 703 C C . LYS A 1 86 ? -2.692 7.857 -7.025 1.00 92.12 86 LYS A C 1
ATOM 705 O O . LYS A 1 86 ? -3.779 8.375 -7.250 1.00 92.12 86 LYS A O 1
ATOM 710 N N . ILE A 1 87 ? -2.558 6.771 -6.265 1.00 93.19 87 ILE A N 1
ATOM 711 C CA . ILE A 1 87 ? -3.698 6.068 -5.653 1.00 93.19 87 ILE A CA 1
ATOM 712 C C . ILE A 1 87 ? -4.415 6.972 -4.641 1.00 93.19 87 ILE A C 1
ATOM 714 O O . ILE A 1 87 ? -5.612 7.215 -4.770 1.00 93.19 87 ILE A O 1
ATOM 718 N N . VAL A 1 88 ? -3.684 7.542 -3.680 1.00 88.94 88 VAL A N 1
ATOM 719 C CA . VAL A 1 88 ? -4.272 8.288 -2.550 1.00 88.94 88 VAL A CA 1
ATOM 720 C C . VAL A 1 88 ? -4.838 9.652 -2.947 1.00 88.94 88 VAL A C 1
ATOM 722 O O . VAL A 1 88 ? -5.619 10.255 -2.208 1.00 88.94 88 VAL A O 1
ATOM 725 N N . SER A 1 89 ? -4.442 10.176 -4.109 1.00 87.94 89 SER A N 1
ATOM 726 C CA . SER A 1 89 ? -5.043 11.386 -4.681 1.00 87.94 89 SER A CA 1
ATOM 727 C C . SER A 1 89 ? -6.356 11.117 -5.421 1.00 87.94 89 SER A C 1
ATOM 729 O O . SER A 1 89 ? -7.078 12.070 -5.711 1.00 87.94 89 SER A O 1
ATOM 731 N N . GLY A 1 90 ? -6.698 9.853 -5.692 1.00 91.50 90 GLY A N 1
ATOM 732 C CA . GLY A 1 90 ? -7.946 9.480 -6.346 1.00 91.50 90 GLY A CA 1
ATOM 733 C C . GLY A 1 90 ? -9.160 9.703 -5.445 1.00 91.50 90 GLY A C 1
ATOM 734 O O . GLY A 1 90 ? -9.188 9.250 -4.303 1.00 91.50 90 GLY A O 1
ATOM 735 N N . LYS A 1 91 ? -10.199 10.357 -5.979 1.00 91.31 91 LYS A N 1
ATOM 736 C CA . LYS A 1 91 ? -11.442 10.640 -5.240 1.00 91.31 91 LYS A CA 1
ATOM 737 C C . LYS A 1 91 ? -12.141 9.362 -4.763 1.00 91.31 91 LYS A C 1
ATOM 739 O O . LYS A 1 91 ? -12.570 9.299 -3.618 1.00 91.31 91 LYS A O 1
ATOM 744 N N . ASN A 1 92 ? -12.197 8.334 -5.612 1.00 93.50 92 ASN A N 1
ATOM 745 C CA . ASN A 1 92 ? -12.794 7.047 -5.245 1.00 93.50 92 ASN A CA 1
ATOM 746 C C . ASN A 1 92 ? -12.027 6.397 -4.089 1.00 93.50 92 ASN A C 1
ATOM 748 O O . ASN A 1 92 ? -12.642 5.979 -3.121 1.00 93.50 92 ASN A O 1
ATOM 752 N N . PHE A 1 93 ? -10.689 6.417 -4.128 1.00 94.19 93 PHE A N 1
ATOM 753 C CA . PHE A 1 93 ? -9.874 5.921 -3.018 1.00 94.19 93 PHE A CA 1
ATOM 754 C C . PHE A 1 93 ? -10.175 6.665 -1.716 1.00 94.19 93 PHE A C 1
ATOM 756 O O . PHE A 1 93 ? -10.414 6.032 -0.695 1.00 94.19 93 PHE A O 1
ATOM 763 N N . GLN A 1 94 ? -10.190 8.001 -1.746 1.00 91.44 94 GLN A N 1
ATOM 764 C CA . GLN A 1 94 ? -10.464 8.808 -0.553 1.00 91.44 94 GLN A CA 1
ATOM 765 C C . GLN A 1 94 ? -11.835 8.493 0.048 1.00 91.44 94 GLN A C 1
ATOM 767 O O . GLN A 1 94 ? -11.930 8.310 1.258 1.00 91.44 94 GLN A O 1
ATOM 772 N N . ASN A 1 95 ? -12.863 8.373 -0.792 1.00 91.81 95 ASN A N 1
ATOM 773 C CA . ASN A 1 95 ? -14.215 8.052 -0.352 1.00 91.81 95 ASN A CA 1
ATOM 774 C C . ASN A 1 95 ? -14.310 6.622 0.188 1.00 91.81 95 ASN A C 1
ATOM 776 O O . ASN A 1 95 ? -14.746 6.406 1.313 1.00 91.81 95 ASN A O 1
ATOM 780 N N . ASP A 1 96 ? -13.898 5.636 -0.602 1.00 95.88 96 ASP A N 1
ATOM 781 C CA . ASP A 1 96 ? -14.124 4.231 -0.280 1.00 95.88 96 ASP A CA 1
ATOM 782 C C . ASP A 1 96 ? -13.229 3.777 0.877 1.00 95.88 96 ASP A C 1
ATOM 784 O O . ASP A 1 96 ? -13.709 3.172 1.835 1.00 95.88 96 ASP A O 1
ATOM 788 N N . TRP A 1 97 ? -11.935 4.110 0.834 1.00 95.50 97 TRP A N 1
ATOM 789 C CA . TRP A 1 97 ? -11.002 3.778 1.910 1.00 95.50 97 TRP A CA 1
ATOM 790 C C . TRP A 1 97 ? -11.307 4.576 3.180 1.00 95.50 97 TRP A C 1
ATOM 792 O O . TRP A 1 97 ? -11.233 4.029 4.280 1.00 95.50 97 TRP A O 1
ATOM 802 N N . GLY A 1 98 ? -11.712 5.844 3.038 1.00 93.25 98 GLY A N 1
ATOM 803 C CA . GLY A 1 98 ? -12.203 6.663 4.147 1.00 93.25 98 GLY A CA 1
ATOM 804 C C . GLY A 1 98 ? -13.425 6.042 4.825 1.00 93.25 98 GLY A C 1
ATOM 805 O O . GLY A 1 98 ? -13.444 5.917 6.045 1.00 93.25 98 GLY A O 1
ATOM 806 N N . ASN A 1 99 ? -14.390 5.539 4.049 1.00 95.38 99 ASN A N 1
ATOM 807 C CA . ASN A 1 99 ? -15.560 4.834 4.579 1.00 95.38 99 ASN A CA 1
ATOM 808 C C . ASN A 1 99 ? -15.183 3.548 5.332 1.00 95.38 99 ASN A C 1
ATOM 810 O O . ASN A 1 99 ? -15.791 3.232 6.355 1.00 95.38 99 ASN A O 1
ATOM 814 N N . LEU A 1 100 ? -14.183 2.797 4.857 1.00 96.50 100 LEU A N 1
ATOM 815 C CA . LEU A 1 100 ? -13.682 1.622 5.579 1.00 96.50 100 LEU A CA 1
ATOM 816 C C . LEU A 1 100 ? -13.029 2.014 6.911 1.00 96.50 100 LEU A C 1
ATOM 818 O O . LEU A 1 100 ? -13.290 1.373 7.931 1.00 96.50 100 LEU A O 1
ATOM 822 N N . ILE A 1 101 ? -12.239 3.091 6.921 1.00 95.81 101 ILE A N 1
ATOM 823 C CA . ILE A 1 101 ? -11.657 3.661 8.144 1.00 95.81 101 ILE A CA 1
ATOM 824 C C . ILE A 1 101 ? -12.758 4.107 9.114 1.00 95.81 101 ILE A C 1
ATOM 826 O O . ILE A 1 101 ? -12.667 3.831 10.308 1.00 95.81 101 ILE A O 1
ATOM 830 N N . ASP A 1 102 ? -13.811 4.755 8.624 1.00 95.62 102 ASP A N 1
ATOM 831 C CA . ASP A 1 102 ? -14.907 5.249 9.459 1.00 95.62 102 ASP A CA 1
ATOM 832 C C . ASP A 1 102 ? -15.694 4.104 10.106 1.00 95.62 102 ASP A C 1
ATOM 834 O O . ASP A 1 102 ? -15.896 4.110 11.320 1.00 95.62 102 ASP A O 1
ATOM 838 N N . ARG A 1 103 ? -16.015 3.049 9.351 1.00 96.81 103 ARG A N 1
ATOM 839 C CA . ARG A 1 103 ? -16.642 1.837 9.911 1.00 96.81 103 ARG A CA 1
ATOM 840 C C . ARG A 1 103 ? -15.737 1.118 10.912 1.00 96.81 103 ARG A C 1
ATOM 842 O O . ARG A 1 103 ? -16.211 0.540 11.896 1.00 96.81 103 ARG A O 1
ATOM 849 N N . TYR A 1 104 ? -14.425 1.150 10.685 1.00 96.69 104 TYR A N 1
ATOM 850 C CA . TYR A 1 104 ? -13.453 0.624 11.638 1.00 96.69 104 TYR A CA 1
ATOM 851 C C . TYR A 1 104 ? -13.412 1.462 12.921 1.00 96.69 104 TYR A C 1
ATOM 853 O O . TYR A 1 104 ? -13.406 0.896 14.016 1.00 96.69 104 TYR A O 1
ATOM 861 N N . ARG A 1 105 ? -13.484 2.795 12.811 1.00 97.06 105 ARG A N 1
ATOM 862 C CA . ARG A 1 105 ? -13.616 3.706 13.958 1.00 97.06 105 ARG A CA 1
ATOM 863 C C . ARG A 1 105 ? -14.859 3.393 14.777 1.00 97.06 105 ARG A C 1
ATOM 865 O O . ARG A 1 105 ? -14.750 3.225 15.988 1.00 97.06 105 ARG A O 1
ATOM 872 N N . GLU A 1 106 ? -16.014 3.284 14.130 1.00 96.88 106 GLU A N 1
ATOM 873 C CA . GLU A 1 106 ? -17.280 2.929 14.782 1.00 96.88 106 GLU A CA 1
ATOM 874 C C . GLU A 1 106 ? -17.161 1.599 15.534 1.00 96.88 106 GLU A C 1
ATOM 876 O O . GLU A 1 106 ? -17.537 1.506 16.701 1.00 96.88 106 GLU A O 1
ATOM 881 N N . SER A 1 107 ? -16.542 0.595 14.907 1.00 96.56 107 SER A N 1
ATOM 882 C CA . SER A 1 107 ? -16.304 -0.717 15.521 1.00 96.56 107 SER A CA 1
ATOM 883 C C . SER A 1 107 ? -15.370 -0.646 16.735 1.00 96.56 107 SER A C 1
ATOM 885 O O . SER A 1 107 ? -15.598 -1.330 17.736 1.00 96.56 107 SER A O 1
ATOM 887 N N . LEU A 1 108 ? -14.318 0.178 16.677 1.00 96.50 108 LEU A N 1
ATOM 888 C CA . LEU A 1 108 ? -13.418 0.403 17.810 1.00 96.50 108 LEU A CA 1
ATOM 889 C C . LEU A 1 108 ? -14.126 1.119 18.961 1.00 96.50 108 LEU A C 1
ATOM 891 O O . LEU A 1 108 ? -13.988 0.696 20.106 1.00 96.50 108 LEU A O 1
ATOM 895 N N . ILE A 1 109 ? -14.900 2.169 18.674 1.00 97.56 109 ILE A N 1
ATOM 896 C CA . ILE A 1 109 ? -15.665 2.901 19.691 1.00 97.56 109 ILE A CA 1
ATOM 897 C C . ILE A 1 109 ? -16.711 1.986 20.331 1.00 97.56 109 ILE A C 1
ATOM 899 O O . ILE A 1 109 ? -16.831 1.981 21.551 1.00 97.56 109 ILE A O 1
ATOM 903 N N . ALA A 1 110 ? -17.418 1.168 19.548 1.00 97.25 110 ALA A N 1
ATOM 904 C CA . ALA A 1 110 ? -18.388 0.211 20.077 1.00 97.25 110 ALA A CA 1
ATOM 905 C C . ALA A 1 110 ? -17.741 -0.814 21.026 1.00 97.25 110 ALA A C 1
ATOM 907 O O . ALA A 1 110 ? -18.336 -1.184 22.035 1.00 97.25 110 ALA A O 1
ATOM 908 N N . LYS A 1 111 ? -16.509 -1.249 20.733 1.00 96.94 111 LYS A N 1
ATOM 909 C CA . LYS A 1 111 ? -15.780 -2.223 21.558 1.00 96.94 111 LYS A CA 1
ATOM 910 C C . LYS A 1 111 ? -15.125 -1.614 22.801 1.00 96.94 111 LYS A C 1
ATOM 912 O O . LYS A 1 111 ? -15.091 -2.257 23.843 1.00 96.94 111 LYS A O 1
ATOM 917 N N . LEU A 1 112 ? -14.546 -0.422 22.680 1.00 96.88 112 LEU A N 1
ATOM 918 C CA . LEU A 1 112 ? -13.724 0.203 23.727 1.00 96.88 112 LEU A CA 1
ATOM 919 C C . LEU A 1 112 ? -14.492 1.245 24.554 1.00 96.88 112 LEU A C 1
ATOM 921 O O . LEU A 1 112 ? -14.023 1.675 25.609 1.00 96.88 112 LEU A O 1
ATOM 925 N N . GLY A 1 113 ? -15.638 1.702 24.051 1.00 97.56 113 GLY A N 1
ATOM 926 C CA . GLY A 1 113 ? -16.282 2.937 24.479 1.00 97.56 113 GLY A CA 1
ATOM 927 C C . GLY A 1 113 ? -15.487 4.181 24.066 1.00 97.56 113 GLY A C 1
ATOM 928 O O . GLY A 1 113 ? -14.291 4.131 23.773 1.00 97.56 113 GLY A O 1
ATOM 929 N N . THR A 1 114 ? -16.135 5.347 24.096 1.00 96.94 114 THR A N 1
ATOM 930 C CA . THR A 1 114 ? -15.503 6.625 23.720 1.00 96.94 114 THR A CA 1
ATOM 931 C C . THR A 1 114 ? -14.271 6.942 24.571 1.00 96.94 114 THR A C 1
ATOM 933 O O . THR A 1 114 ? -13.247 7.363 24.040 1.00 96.94 114 THR A O 1
ATOM 936 N N . LYS A 1 115 ? -14.330 6.696 25.889 1.00 97.50 115 LYS A N 1
ATOM 937 C CA . LYS A 1 115 ? -13.183 6.916 26.789 1.00 97.50 115 LYS A CA 1
ATOM 938 C C . LYS A 1 115 ? -12.012 5.987 26.459 1.00 97.50 115 LYS A C 1
ATOM 940 O O . LYS A 1 115 ? -10.875 6.446 26.439 1.00 97.50 115 LYS A O 1
ATOM 945 N N . GLY A 1 116 ? -12.286 4.714 26.165 1.00 97.69 116 GLY A N 1
ATOM 946 C CA . GLY A 1 116 ? -11.256 3.758 25.760 1.00 97.69 116 GLY A CA 1
ATOM 947 C C . GLY A 1 116 ? -10.630 4.129 24.417 1.00 97.69 116 GLY A C 1
ATOM 948 O O . GLY A 1 116 ? -9.410 4.117 24.290 1.00 97.69 116 GLY A O 1
ATOM 949 N N . TYR A 1 117 ? -11.441 4.556 23.445 1.00 97.25 117 TYR A N 1
ATOM 950 C CA . TYR A 1 117 ? -10.949 5.046 22.157 1.00 97.25 117 TYR A CA 1
ATOM 951 C C . TYR A 1 117 ? -10.019 6.257 22.313 1.00 97.25 117 TYR A C 1
ATOM 953 O O . TYR A 1 117 ? -8.926 6.268 21.751 1.00 97.25 117 TYR A O 1
ATOM 961 N N . LEU A 1 118 ? -10.419 7.252 23.115 1.00 96.94 118 LEU A N 1
ATOM 962 C CA . LEU A 1 118 ? -9.594 8.430 23.402 1.00 96.94 118 LEU A CA 1
ATOM 963 C C . LEU A 1 118 ? -8.303 8.065 24.141 1.00 96.94 118 LEU A C 1
ATOM 965 O O . LEU A 1 118 ? -7.256 8.619 23.825 1.00 96.94 118 LEU A O 1
ATOM 969 N N . HIS A 1 119 ? -8.353 7.110 25.073 1.00 96.81 119 HIS A N 1
ATOM 970 C CA . HIS A 1 119 ? -7.151 6.627 25.746 1.00 96.81 119 HIS A CA 1
ATOM 971 C C . HIS A 1 119 ? -6.165 6.002 24.752 1.00 96.81 119 HIS A C 1
ATOM 973 O O . HIS A 1 119 ? -4.990 6.353 24.756 1.00 96.81 119 HIS A O 1
ATOM 979 N N . VAL A 1 120 ? -6.636 5.132 23.852 1.00 95.81 120 VAL A N 1
ATOM 980 C CA . VAL A 1 120 ? -5.789 4.552 22.795 1.00 95.81 120 VAL A CA 1
ATOM 981 C C . VAL A 1 120 ? -5.230 5.646 21.883 1.00 95.81 120 VAL A C 1
ATOM 983 O O . VAL A 1 120 ? -4.049 5.613 21.551 1.00 95.81 120 VAL A O 1
ATOM 986 N N . ALA A 1 121 ? -6.045 6.638 21.521 1.00 94.75 121 ALA A N 1
ATOM 987 C CA . ALA A 1 121 ? -5.616 7.761 20.694 1.00 94.75 121 ALA A CA 1
ATOM 988 C C . ALA A 1 121 ? -4.494 8.589 21.348 1.00 94.75 121 ALA A C 1
ATOM 990 O O . ALA A 1 121 ? -3.567 9.033 20.669 1.00 94.75 121 ALA A O 1
ATOM 991 N N . GLU A 1 122 ? -4.564 8.787 22.667 1.00 95.12 122 GLU A N 1
ATOM 992 C CA . GLU A 1 122 ? -3.532 9.474 23.447 1.00 95.12 122 GLU A CA 1
ATOM 993 C C . GLU A 1 122 ? -2.253 8.634 23.556 1.00 95.12 122 GLU A C 1
ATOM 995 O O . GLU A 1 122 ? -1.158 9.164 23.386 1.00 95.12 122 GLU A O 1
ATOM 1000 N N . GLN A 1 123 ? -2.375 7.325 23.811 1.00 94.06 123 GLN A N 1
ATOM 1001 C CA . GLN A 1 123 ? -1.222 6.421 23.897 1.00 94.06 123 GLN A CA 1
ATOM 1002 C C . GLN A 1 123 ? -0.469 6.349 22.567 1.00 94.06 123 GLN A C 1
ATOM 1004 O O . GLN A 1 123 ? 0.745 6.532 22.546 1.00 94.06 123 GLN A O 1
ATOM 1009 N N . LEU A 1 124 ? -1.194 6.172 21.455 1.00 91.06 124 LEU A N 1
ATOM 1010 C CA . LEU A 1 124 ? -0.614 6.221 20.111 1.00 91.06 124 LEU A CA 1
ATOM 1011 C C . LEU A 1 124 ? 0.052 7.571 19.844 1.00 91.06 124 LEU A C 1
ATOM 1013 O O . LEU A 1 124 ? 1.171 7.613 19.343 1.00 91.06 124 LEU A O 1
ATOM 1017 N N . GLY A 1 125 ? -0.609 8.668 20.229 1.00 89.25 125 GLY A N 1
ATOM 1018 C CA . GLY A 1 125 ? -0.022 10.000 20.171 1.00 89.25 125 GLY A CA 1
ATOM 1019 C C . GLY A 1 125 ? 1.330 10.053 20.883 1.00 89.25 125 GLY A C 1
ATOM 1020 O O . GLY A 1 125 ? 2.329 10.393 20.257 1.00 89.25 125 GLY A O 1
ATOM 1021 N N . LYS A 1 126 ? 1.384 9.673 22.165 1.00 90.00 126 LYS A N 1
ATOM 1022 C CA . LYS A 1 126 ? 2.610 9.709 22.980 1.00 90.00 126 LYS A CA 1
ATOM 1023 C C . LYS A 1 126 ? 3.749 8.909 22.357 1.00 90.00 126 LYS A C 1
ATOM 1025 O O . LYS A 1 126 ? 4.879 9.391 22.352 1.00 90.00 126 LYS A O 1
ATOM 1030 N N . THR A 1 127 ? 3.458 7.725 21.820 1.00 87.56 127 THR A N 1
ATOM 1031 C CA . THR A 1 127 ? 4.458 6.880 21.151 1.00 87.56 127 THR A CA 1
ATOM 1032 C C . THR A 1 127 ? 5.053 7.553 19.913 1.00 87.56 127 THR A C 1
ATOM 1034 O O . THR A 1 127 ? 6.252 7.451 19.683 1.00 87.56 127 THR A O 1
ATOM 1037 N N . GLU A 1 128 ? 4.242 8.290 19.158 1.00 80.75 128 GLU A N 1
ATOM 1038 C CA . GLU A 1 128 ? 4.637 8.957 17.909 1.00 80.75 128 GLU A CA 1
ATOM 1039 C C . GLU A 1 128 ? 5.044 10.433 18.113 1.00 80.75 128 GLU A C 1
ATOM 1041 O O . GLU A 1 128 ? 5.215 11.185 17.151 1.00 80.75 128 GLU A O 1
ATOM 1046 N N . GLY A 1 129 ? 5.163 10.892 19.365 1.00 85.88 129 GLY A N 1
ATOM 1047 C CA . GLY A 1 129 ? 5.506 12.281 19.693 1.00 85.88 129 GLY A CA 1
ATOM 1048 C C . GLY A 1 129 ? 4.403 13.305 19.381 1.00 85.88 129 GLY A C 1
ATOM 1049 O O . GLY A 1 129 ? 4.683 14.494 19.235 1.00 85.88 129 GLY A O 1
ATOM 1050 N N . GLN A 1 130 ? 3.148 12.867 19.273 1.00 84.81 130 GLN A N 1
ATOM 1051 C CA . GLN A 1 130 ? 1.968 13.702 19.034 1.00 84.81 130 GLN A CA 1
ATOM 1052 C C . GLN A 1 130 ? 1.022 13.701 20.244 1.00 84.81 130 GLN A C 1
ATOM 1054 O O . GLN A 1 130 ? 1.050 12.816 21.090 1.00 84.81 130 GLN A O 1
ATOM 1059 N N . LYS A 1 131 ? 0.135 14.697 20.355 1.00 85.94 131 LYS A N 1
ATOM 1060 C CA . LYS A 1 131 ? -0.832 14.733 21.470 1.00 85.94 131 LYS A CA 1
ATOM 1061 C C . LYS A 1 131 ? -1.905 13.645 21.336 1.00 85.94 131 LYS A C 1
ATOM 1063 O O . LYS A 1 131 ? -2.286 13.028 22.322 1.00 85.94 131 LYS A O 1
ATOM 1068 N N . PHE A 1 132 ? -2.404 13.451 20.120 1.00 86.88 132 PHE A N 1
ATOM 1069 C CA . PHE A 1 132 ? -3.441 12.482 19.786 1.00 86.88 132 PHE A CA 1
ATOM 1070 C C . PHE A 1 132 ? -3.246 12.013 18.350 1.00 86.88 132 PHE A C 1
ATOM 1072 O O . PHE A 1 132 ? -3.038 12.837 17.461 1.00 86.88 132 PHE A O 1
ATOM 1079 N N . ILE A 1 133 ? -3.387 10.710 18.129 1.00 91.06 133 ILE A N 1
ATOM 1080 C CA . ILE A 1 133 ? -3.486 10.107 16.799 1.00 91.06 133 ILE A CA 1
ATOM 1081 C C . ILE A 1 133 ? -4.776 9.308 16.757 1.00 91.06 133 ILE A C 1
ATOM 1083 O O . ILE A 1 133 ? -5.016 8.497 17.643 1.00 91.06 133 ILE A O 1
ATOM 1087 N N . ASP A 1 134 ? -5.608 9.524 15.738 1.00 93.75 134 ASP A N 1
ATOM 1088 C CA . ASP A 1 134 ? -6.840 8.755 15.561 1.00 93.75 134 ASP A CA 1
ATOM 1089 C C . ASP A 1 134 ? -6.507 7.270 15.285 1.00 93.75 134 ASP A C 1
ATOM 1091 O O . ASP A 1 134 ? -5.900 6.969 14.250 1.00 93.75 134 ASP A O 1
ATOM 1095 N N . PRO A 1 135 ? -6.900 6.332 16.173 1.00 94.44 135 PRO A N 1
ATOM 1096 C CA . PRO A 1 135 ? -6.554 4.919 16.039 1.00 94.44 135 PRO A CA 1
ATOM 1097 C C . PRO A 1 135 ? -7.027 4.280 14.731 1.00 94.44 135 PRO A C 1
ATOM 1099 O O . PRO A 1 135 ? -6.343 3.415 14.187 1.00 94.44 135 PRO A O 1
ATOM 1102 N N . ALA A 1 136 ? -8.185 4.691 14.209 1.00 94.94 136 ALA A N 1
ATOM 1103 C CA . ALA A 1 136 ? -8.725 4.123 12.980 1.00 94.94 136 ALA A CA 1
ATOM 1104 C C . ALA A 1 136 ? -7.976 4.615 11.736 1.00 94.94 136 ALA A C 1
ATOM 1106 O O . ALA A 1 136 ? -7.706 3.824 10.833 1.00 94.94 136 ALA A O 1
ATOM 1107 N N . ILE A 1 137 ? -7.595 5.896 11.697 1.00 91.94 137 ILE A N 1
ATOM 1108 C CA . ILE A 1 137 ? -6.745 6.445 10.632 1.00 91.94 137 ILE A CA 1
ATOM 1109 C C . ILE A 1 137 ? -5.376 5.770 10.661 1.00 91.94 137 ILE A C 1
ATOM 1111 O O . ILE A 1 137 ? -4.931 5.281 9.622 1.00 91.94 137 ILE A O 1
ATOM 1115 N N . HIS A 1 138 ? -4.759 5.678 11.842 1.00 90.62 138 HIS A N 1
ATOM 1116 C CA . HIS A 1 138 ? -3.472 5.007 12.031 1.00 90.62 138 HIS A CA 1
ATOM 1117 C C . HIS A 1 138 ? -3.516 3.564 11.517 1.00 90.62 138 HIS A C 1
ATOM 1119 O O . HIS A 1 138 ? -2.672 3.146 10.724 1.00 90.62 138 HIS A O 1
ATOM 1125 N N . TYR A 1 139 ? -4.568 2.830 11.883 1.00 92.62 139 TYR A N 1
ATOM 1126 C CA . TYR A 1 139 ? -4.797 1.479 11.394 1.00 92.62 139 TYR A CA 1
ATOM 1127 C C . TYR A 1 139 ? -4.958 1.417 9.870 1.00 92.62 139 TYR A C 1
ATOM 1129 O O . TYR A 1 139 ? -4.283 0.631 9.211 1.00 92.62 139 TYR A O 1
ATOM 1137 N N . GLY A 1 140 ? -5.801 2.271 9.284 1.00 92.62 140 GLY A N 1
ATOM 1138 C CA . GLY A 1 140 ? -6.017 2.305 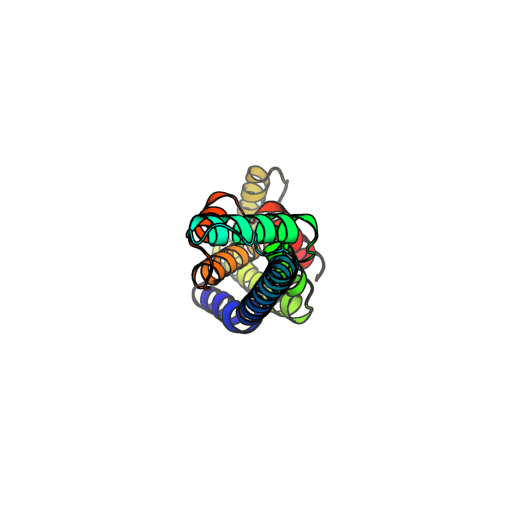7.837 1.00 92.62 140 GLY A CA 1
ATOM 1139 C C . GLY A 1 140 ? -4.748 2.625 7.040 1.00 92.62 140 GLY A C 1
ATOM 1140 O O . GLY A 1 140 ? -4.579 2.115 5.931 1.00 92.62 140 GLY A O 1
ATOM 1141 N N . GLN A 1 141 ? -3.840 3.433 7.599 1.00 89.06 141 GLN A N 1
ATOM 1142 C CA . GLN A 1 141 ? -2.520 3.696 7.023 1.00 89.06 141 GLN A CA 1
ATOM 1143 C C . GLN A 1 141 ? -1.636 2.446 7.069 1.00 89.06 141 GLN A C 1
ATOM 1145 O O . GLN A 1 141 ? -1.120 2.030 6.030 1.00 89.06 141 GLN A O 1
ATOM 1150 N N . LEU A 1 142 ? -1.498 1.829 8.247 1.00 88.62 142 LEU A N 1
ATOM 1151 C CA . LEU A 1 142 ? -0.710 0.608 8.426 1.00 88.62 142 LEU A CA 1
ATOM 1152 C C . LEU A 1 142 ? -1.216 -0.520 7.525 1.00 88.62 142 LEU A C 1
ATOM 1154 O O . LEU A 1 142 ? -0.421 -1.161 6.840 1.00 88.62 142 LEU A O 1
ATOM 1158 N N . ARG A 1 143 ? -2.537 -0.701 7.448 1.00 93.06 143 ARG A N 1
ATOM 1159 C CA . ARG A 1 143 ? -3.148 -1.758 6.645 1.00 93.06 143 ARG A CA 1
ATOM 1160 C C . ARG A 1 143 ? -2.910 -1.560 5.153 1.00 93.06 143 ARG A C 1
ATOM 1162 O O . ARG A 1 143 ? -2.565 -2.509 4.454 1.00 93.06 143 ARG A O 1
ATOM 1169 N N . PHE A 1 144 ? -3.031 -0.328 4.654 1.00 92.69 144 PHE A N 1
ATOM 1170 C CA . PHE A 1 144 ? -2.695 -0.026 3.260 1.00 92.69 144 PHE A CA 1
ATOM 1171 C C . PHE A 1 144 ? -1.226 -0.346 2.959 1.00 92.69 144 PHE A C 1
ATOM 1173 O O . PHE A 1 144 ? -0.907 -0.928 1.922 1.00 92.69 144 PHE A O 1
ATOM 1180 N N . MET A 1 145 ? -0.329 0.028 3.872 1.00 86.94 145 MET A N 1
ATOM 1181 C CA . MET A 1 145 ? 1.103 -0.214 3.734 1.00 86.94 145 MET A CA 1
ATOM 1182 C C . MET A 1 145 ? 1.465 -1.699 3.758 1.00 86.94 145 MET A C 1
ATOM 1184 O O . MET A 1 145 ? 2.320 -2.131 2.988 1.00 86.94 145 MET A O 1
ATOM 1188 N N . GLU A 1 146 ? 0.823 -2.478 4.618 1.00 88.31 146 GLU A N 1
ATOM 1189 C CA . GLU A 1 146 ? 0.991 -3.926 4.685 1.00 88.31 146 GLU A CA 1
ATOM 1190 C C . GLU A 1 146 ? 0.572 -4.588 3.368 1.00 88.31 146 GLU A C 1
ATOM 1192 O O . GLU A 1 146 ? 1.364 -5.300 2.754 1.00 88.31 146 GLU A O 1
ATOM 1197 N N . LEU A 1 147 ? -0.615 -4.249 2.857 1.00 92.56 147 LEU A N 1
ATOM 1198 C CA . LEU A 1 147 ? -1.122 -4.773 1.586 1.00 92.56 147 LEU A CA 1
ATOM 1199 C C . LEU A 1 147 ? -0.249 -4.372 0.393 1.00 92.56 147 LEU A C 1
ATOM 1201 O O . LEU A 1 147 ? -0.020 -5.173 -0.516 1.00 92.56 147 LEU A O 1
ATOM 1205 N N . LEU A 1 148 ? 0.295 -3.153 0.412 1.00 89.25 148 LEU A N 1
ATOM 1206 C CA . LEU A 1 148 ? 1.282 -2.704 -0.563 1.00 89.25 148 LEU A CA 1
ATOM 1207 C C . LEU A 1 148 ? 2.544 -3.571 -0.522 1.00 89.25 148 LEU A C 1
ATOM 1209 O O . LEU A 1 148 ? 2.983 -4.033 -1.573 1.00 89.25 148 LEU A O 1
ATOM 1213 N N . LYS A 1 149 ? 3.110 -3.819 0.664 1.00 84.25 149 LYS A N 1
ATOM 1214 C CA . LYS A 1 149 ? 4.301 -4.668 0.824 1.00 84.25 149 LYS A CA 1
ATOM 1215 C C . LYS A 1 149 ? 4.036 -6.094 0.352 1.00 84.25 149 LYS A C 1
ATOM 1217 O O . LYS A 1 149 ? 4.825 -6.624 -0.426 1.00 84.25 149 LYS A O 1
ATOM 1222 N N . GLU A 1 150 ? 2.914 -6.684 0.757 1.00 87.31 150 GLU A N 1
ATOM 1223 C CA . GLU A 1 150 ? 2.508 -8.019 0.314 1.00 87.31 150 GLU A CA 1
ATOM 1224 C C . GLU A 1 150 ? 2.376 -8.106 -1.209 1.00 87.31 150 GLU A C 1
ATOM 1226 O O . GLU A 1 150 ? 2.845 -9.060 -1.829 1.00 87.31 150 GLU A O 1
ATOM 1231 N N . HIS A 1 151 ? 1.748 -7.108 -1.831 1.00 89.50 151 HIS A N 1
ATOM 1232 C CA . HIS A 1 151 ? 1.565 -7.084 -3.278 1.00 89.50 151 HIS A CA 1
ATOM 1233 C C . HIS A 1 151 ? 2.888 -6.917 -4.024 1.00 89.50 151 HIS A C 1
ATOM 1235 O O . HIS A 1 151 ? 3.143 -7.623 -5.001 1.00 89.50 151 HIS A O 1
ATOM 1241 N N . LEU A 1 152 ? 3.761 -6.026 -3.550 1.00 83.06 152 LEU A N 1
ATOM 1242 C CA . LEU A 1 152 ? 5.090 -5.834 -4.133 1.00 83.06 152 LEU A CA 1
ATOM 1243 C C . LEU A 1 152 ? 5.957 -7.092 -3.988 1.00 83.06 152 LEU A C 1
ATOM 1245 O O . LEU A 1 152 ? 6.650 -7.443 -4.938 1.00 83.06 152 LEU A O 1
ATOM 1249 N N . ALA A 1 153 ? 5.855 -7.814 -2.868 1.00 80.44 153 ALA A N 1
ATOM 1250 C CA . ALA A 1 153 ? 6.557 -9.080 -2.657 1.00 80.44 153 ALA A CA 1
ATOM 1251 C C . ALA A 1 153 ? 6.079 -10.208 -3.592 1.00 80.44 153 ALA A C 1
ATOM 1253 O O . ALA A 1 153 ? 6.845 -11.118 -3.897 1.00 80.44 153 ALA A O 1
ATOM 1254 N N . ARG A 1 154 ? 4.825 -10.158 -4.059 1.00 79.19 154 ARG A N 1
ATOM 1255 C CA . ARG A 1 154 ? 4.264 -11.117 -5.031 1.00 79.19 154 ARG A CA 1
ATOM 1256 C C . ARG A 1 154 ? 4.456 -10.694 -6.490 1.00 79.19 154 ARG A C 1
ATOM 1258 O O . ARG A 1 154 ? 4.202 -11.488 -7.389 1.00 79.19 154 ARG A O 1
ATOM 1265 N N . THR A 1 155 ? 4.847 -9.447 -6.739 1.00 72.62 155 THR A N 1
ATOM 1266 C CA . THR A 1 155 ? 5.169 -8.968 -8.091 1.00 72.62 155 THR A CA 1
ATOM 1267 C C . THR A 1 155 ? 6.545 -9.523 -8.501 1.00 72.62 155 THR A C 1
ATOM 1269 O O . THR A 1 155 ? 7.317 -9.869 -7.613 1.00 72.62 155 THR A O 1
ATOM 1272 N N . ASP A 1 156 ? 6.871 -9.612 -9.803 1.00 65.88 156 ASP A N 1
ATOM 1273 C CA . ASP A 1 156 ? 8.160 -10.100 -10.366 1.00 65.88 156 ASP A CA 1
ATOM 1274 C C . ASP A 1 156 ? 9.387 -9.228 -9.985 1.00 65.88 156 ASP A C 1
ATOM 1276 O O . ASP A 1 156 ? 10.213 -8.848 -10.815 1.00 65.88 156 ASP A O 1
ATOM 1280 N N . MET A 1 157 ? 9.485 -8.831 -8.722 1.00 68.62 157 MET A N 1
ATOM 1281 C CA . MET A 1 157 ? 10.477 -7.927 -8.186 1.00 68.62 157 MET A CA 1
ATOM 1282 C C . MET A 1 157 ? 11.742 -8.699 -7.790 1.00 68.62 157 MET A C 1
ATOM 1284 O O . MET A 1 157 ? 11.644 -9.781 -7.205 1.00 68.62 157 MET A O 1
ATOM 1288 N N . PRO A 1 158 ? 12.949 -8.160 -8.061 1.00 65.31 158 PRO A N 1
ATOM 1289 C CA . PRO A 1 158 ? 14.189 -8.789 -7.620 1.00 65.31 158 PRO A CA 1
ATOM 1290 C C . PRO A 1 158 ? 14.198 -9.015 -6.102 1.00 65.31 158 PRO A C 1
ATOM 1292 O O . PRO A 1 158 ? 13.799 -8.136 -5.337 1.00 65.31 158 PRO A O 1
ATOM 1295 N N . LYS A 1 159 ? 14.701 -10.171 -5.648 1.00 62.03 159 LYS A N 1
ATOM 1296 C CA . LYS A 1 159 ? 14.745 -10.536 -4.216 1.00 62.03 159 LYS A CA 1
ATOM 1297 C C . LYS A 1 159 ? 15.429 -9.478 -3.338 1.00 62.03 159 LYS A C 1
ATOM 1299 O O . LYS A 1 159 ? 14.965 -9.221 -2.237 1.00 62.03 159 LYS A O 1
ATOM 1304 N N . SER A 1 160 ? 16.478 -8.821 -3.836 1.00 61.09 160 SER A N 1
ATOM 1305 C CA . SER A 1 160 ? 17.171 -7.737 -3.121 1.00 61.09 160 SER A CA 1
ATOM 1306 C C . SER A 1 160 ? 16.289 -6.498 -2.911 1.00 61.09 160 SER A C 1
ATOM 1308 O O . SER A 1 160 ? 16.318 -5.885 -1.849 1.00 61.09 160 SER A O 1
ATOM 1310 N N . SER A 1 161 ? 15.457 -6.154 -3.895 1.00 62.69 161 SER A N 1
ATOM 1311 C CA . SER A 1 161 ? 14.461 -5.081 -3.797 1.00 62.69 161 SER A CA 1
ATOM 1312 C C . SER A 1 161 ? 13.334 -5.426 -2.819 1.00 62.69 161 SER A C 1
ATOM 1314 O O . SER A 1 161 ? 12.871 -4.559 -2.082 1.00 62.69 161 SER A O 1
ATOM 1316 N N . MET A 1 162 ? 12.927 -6.698 -2.768 1.00 61.25 162 MET A N 1
ATOM 1317 C CA . MET A 1 162 ? 11.967 -7.203 -1.782 1.00 61.25 162 MET A CA 1
ATOM 1318 C C . MET A 1 162 ? 12.530 -7.115 -0.357 1.00 61.25 162 MET A C 1
ATOM 1320 O O . MET A 1 162 ? 11.857 -6.620 0.544 1.00 61.25 162 MET A O 1
ATOM 1324 N N . GLU A 1 163 ? 13.770 -7.559 -0.155 1.00 61.12 163 GLU A N 1
ATOM 1325 C CA . GLU A 1 163 ? 14.423 -7.539 1.155 1.00 61.12 163 GLU A CA 1
ATOM 1326 C C . GLU A 1 163 ? 14.621 -6.104 1.674 1.00 61.12 163 GLU A C 1
ATOM 1328 O O . GLU A 1 163 ? 14.425 -5.847 2.861 1.00 61.12 163 GLU A O 1
ATOM 1333 N N . TYR A 1 164 ? 14.899 -5.153 0.774 1.00 64.31 164 TYR A N 1
ATOM 1334 C CA . TYR A 1 164 ? 14.940 -3.719 1.075 1.00 64.31 164 TYR A CA 1
ATOM 1335 C C . TYR A 1 164 ? 13.574 -3.158 1.517 1.00 64.31 164 TYR A C 1
ATOM 1337 O O . TYR A 1 164 ? 13.481 -2.539 2.576 1.00 64.31 164 TYR A O 1
ATOM 1345 N N . ILE A 1 165 ? 12.494 -3.431 0.768 1.00 63.94 165 ILE A N 1
ATOM 1346 C CA . ILE A 1 165 ? 11.123 -2.997 1.119 1.00 63.94 165 ILE A CA 1
ATOM 1347 C C . ILE A 1 165 ? 10.713 -3.482 2.516 1.00 63.94 165 ILE A C 1
ATOM 1349 O O . ILE A 1 165 ? 10.030 -2.767 3.260 1.00 63.94 165 ILE A O 1
ATOM 1353 N N . LEU A 1 166 ? 11.091 -4.717 2.851 1.00 60.00 166 LEU A N 1
ATOM 1354 C CA . LEU A 1 166 ? 10.746 -5.346 4.120 1.00 60.00 166 LEU A CA 1
ATOM 1355 C C . LEU A 1 166 ? 11.550 -4.766 5.296 1.00 60.00 166 LEU A C 1
ATOM 1357 O O . LEU A 1 166 ? 10.997 -4.684 6.391 1.00 60.00 166 LEU A O 1
ATOM 1361 N N . LYS A 1 167 ? 12.804 -4.337 5.077 1.00 60.62 167 LYS A N 1
ATOM 1362 C CA . LYS A 1 167 ? 13.713 -3.856 6.135 1.00 60.62 167 LYS A CA 1
ATOM 1363 C C . LYS A 1 167 ? 13.706 -2.339 6.360 1.00 60.62 167 LYS A C 1
ATOM 1365 O O . LYS A 1 167 ? 13.717 -1.930 7.515 1.00 60.62 167 LYS A O 1
ATOM 1370 N N . GLU A 1 168 ? 13.690 -1.509 5.313 1.00 58.09 168 GLU A N 1
ATOM 1371 C CA . GLU A 1 168 ? 14.062 -0.081 5.449 1.00 58.09 168 GLU A CA 1
ATOM 1372 C C . GLU A 1 168 ? 12.921 0.936 5.339 1.00 58.09 168 GLU A C 1
ATOM 1374 O O . GLU A 1 168 ? 13.102 2.112 5.638 1.00 58.09 168 GLU A O 1
ATOM 1379 N N . GLY A 1 169 ? 11.701 0.491 5.049 1.00 53.41 169 GLY A N 1
ATOM 1380 C CA . GLY A 1 169 ? 10.526 1.308 5.324 1.00 53.41 169 GLY A CA 1
ATOM 1381 C C . GLY A 1 169 ? 10.151 2.281 4.210 1.00 53.41 169 GLY A C 1
ATOM 1382 O O . GLY A 1 169 ? 10.665 3.382 4.062 1.00 53.41 169 GLY A O 1
ATOM 1383 N N . ILE A 1 170 ? 9.027 1.952 3.588 1.00 56.75 170 ILE A N 1
ATOM 1384 C CA . ILE A 1 170 ? 8.161 2.854 2.815 1.00 56.75 170 ILE A CA 1
ATOM 1385 C C . ILE A 1 170 ? 7.527 3.938 3.746 1.00 56.75 170 ILE A C 1
ATOM 1387 O O . ILE A 1 170 ? 6.520 4.562 3.439 1.00 56.75 170 ILE A O 1
ATOM 1391 N N . ASN A 1 171 ? 8.069 4.164 4.944 1.00 61.25 171 ASN A N 1
ATOM 1392 C CA . ASN A 1 171 ? 7.252 4.413 6.126 1.00 61.25 171 ASN A CA 1
ATOM 1393 C C . ASN A 1 171 ? 6.866 5.877 6.354 1.00 61.25 171 ASN A C 1
ATOM 1395 O O . ASN A 1 171 ? 5.696 6.102 6.594 1.00 61.25 171 ASN A O 1
ATOM 1399 N N . ASN A 1 172 ? 7.721 6.897 6.230 1.00 59.53 172 ASN A N 1
ATOM 1400 C CA . ASN A 1 172 ? 7.303 8.232 6.710 1.00 59.53 172 ASN A CA 1
ATOM 1401 C C . ASN A 1 172 ? 6.550 9.092 5.683 1.00 59.53 172 ASN A C 1
ATOM 1403 O O . ASN A 1 172 ? 5.495 9.640 5.999 1.00 59.53 172 ASN A O 1
ATOM 1407 N N . SER A 1 173 ? 7.041 9.222 4.447 1.00 61.19 173 SER A N 1
ATOM 1408 C CA . SER A 1 173 ? 6.413 10.097 3.437 1.00 61.19 173 SER A CA 1
ATOM 1409 C C . SER A 1 173 ? 5.010 9.622 3.052 1.00 61.19 173 SER A C 1
ATOM 1411 O O . SER A 1 173 ? 4.074 10.419 2.953 1.00 61.19 173 SER A O 1
ATOM 1413 N N . ILE A 1 174 ? 4.854 8.314 2.859 1.00 66.81 174 ILE A N 1
ATOM 1414 C CA . ILE A 1 174 ? 3.597 7.688 2.452 1.00 66.81 174 ILE A CA 1
ATOM 1415 C C . ILE A 1 174 ? 2.596 7.692 3.589 1.00 66.81 174 ILE A C 1
ATOM 1417 O O . ILE A 1 174 ? 1.450 8.089 3.366 1.00 66.81 174 ILE A O 1
ATOM 1421 N N . PHE A 1 175 ? 3.036 7.352 4.798 1.00 70.50 175 PHE A N 1
ATOM 1422 C CA . PHE A 1 175 ? 2.202 7.414 5.987 1.00 70.50 175 PHE A CA 1
ATOM 1423 C C . PHE A 1 175 ? 1.680 8.832 6.215 1.00 70.50 175 PHE A C 1
ATOM 1425 O O . PHE A 1 175 ? 0.467 9.026 6.281 1.00 70.50 175 PHE A O 1
ATOM 1432 N N . MET A 1 176 ? 2.549 9.846 6.177 1.00 66.88 176 MET A N 1
ATOM 1433 C CA . MET A 1 176 ? 2.130 11.249 6.268 1.00 66.88 176 MET A CA 1
ATOM 1434 C C . MET A 1 176 ? 1.165 11.638 5.141 1.00 66.88 176 MET A C 1
ATOM 1436 O O . MET A 1 176 ? 0.161 12.309 5.394 1.00 66.88 176 MET A O 1
ATOM 1440 N N . SER A 1 177 ? 1.413 11.199 3.900 1.00 66.50 177 SER A N 1
ATOM 1441 C CA . SER A 1 177 ? 0.529 11.497 2.766 1.00 66.50 177 SER A CA 1
ATOM 1442 C C . SER A 1 177 ? -0.873 10.908 2.945 1.00 66.50 177 SER A C 1
ATOM 1444 O O . SER A 1 177 ? -1.858 11.594 2.675 1.00 66.50 177 SER A O 1
ATOM 1446 N N . LEU A 1 178 ? -0.961 9.673 3.446 1.00 68.38 178 LEU A N 1
ATOM 1447 C CA . LEU A 1 178 ? -2.210 8.968 3.708 1.00 68.38 178 LEU A CA 1
ATOM 1448 C C . LEU A 1 178 ? -2.990 9.671 4.824 1.00 68.38 178 LEU A C 1
ATOM 1450 O O . LEU A 1 178 ? -4.140 10.056 4.619 1.00 68.38 178 LEU A O 1
ATOM 1454 N N . GLY A 1 179 ? -2.338 9.952 5.957 1.00 67.75 179 GLY A N 1
ATOM 1455 C CA . GLY A 1 179 ? -2.963 10.621 7.103 1.00 67.75 179 GLY A CA 1
ATOM 1456 C C . GLY A 1 179 ? -3.497 12.004 6.736 1.00 67.75 179 GLY A C 1
ATOM 1457 O O . GLY A 1 179 ? -4.658 12.323 6.981 1.00 67.75 179 GLY A O 1
ATOM 1458 N N . SER A 1 180 ? -2.696 12.789 6.013 1.00 68.19 180 SER A N 1
ATOM 1459 C CA . SER A 1 180 ? -3.095 14.114 5.520 1.00 68.19 180 SER A CA 1
ATOM 1460 C C . SER A 1 180 ? -4.305 14.080 4.581 1.00 68.19 180 SER A C 1
ATOM 1462 O O . SER A 1 180 ? -4.976 15.097 4.408 1.00 68.19 180 SER A O 1
ATOM 1464 N N . ARG A 1 181 ? -4.543 12.974 3.866 1.00 71.56 181 ARG A N 1
ATOM 1465 C CA . ARG A 1 181 ? -5.663 12.848 2.919 1.00 71.56 181 ARG A CA 1
ATOM 1466 C C . ARG A 1 181 ? -6.934 12.394 3.623 1.00 71.56 181 ARG A C 1
ATOM 1468 O O . ARG A 1 181 ? -7.984 12.960 3.342 1.00 71.56 181 ARG A O 1
ATOM 1475 N N . PHE A 1 182 ? -6.825 11.479 4.583 1.00 68.75 182 PHE A N 1
ATOM 1476 C CA . PHE A 1 182 ? -7.965 11.044 5.393 1.00 68.75 182 PHE A CA 1
ATOM 1477 C C . PHE A 1 182 ? -8.487 12.144 6.325 1.00 68.75 182 PHE A C 1
ATOM 1479 O O . PHE A 1 182 ? -9.687 12.215 6.566 1.00 68.75 182 PHE A O 1
ATOM 1486 N N . MET A 1 183 ? -7.619 13.056 6.772 1.00 61.75 183 MET A N 1
ATOM 1487 C CA . MET A 1 183 ? -8.023 14.208 7.589 1.00 61.75 183 MET A CA 1
ATOM 1488 C C . MET A 1 183 ? -8.686 15.342 6.788 1.00 61.75 183 MET A C 1
ATOM 1490 O O . MET A 1 183 ? -9.429 16.123 7.366 1.00 61.75 183 MET A O 1
ATOM 1494 N N . ARG A 1 184 ? -8.420 15.459 5.476 1.00 56.69 184 ARG A N 1
ATOM 1495 C CA . ARG A 1 184 ? -8.940 16.549 4.618 1.00 56.69 184 ARG A CA 1
ATOM 1496 C C . ARG A 1 184 ? -10.244 16.222 3.889 1.00 56.69 184 ARG A C 1
ATOM 1498 O O . ARG A 1 184 ? -10.850 17.125 3.330 1.00 56.69 184 ARG A O 1
ATOM 1505 N N . GLY A 1 185 ? -10.639 14.952 3.835 1.00 50.81 185 GLY A N 1
ATOM 1506 C CA . GLY A 1 185 ? -11.898 14.517 3.219 1.00 50.81 185 GLY A CA 1
ATOM 1507 C C . GLY A 1 185 ? -13.121 14.655 4.132 1.00 50.81 185 GLY A C 1
ATOM 1508 O O . GLY A 1 185 ? -14.148 14.058 3.824 1.00 50.81 185 GLY A O 1
ATOM 1509 N N . ARG A 1 186 ? -12.989 15.373 5.254 1.00 44.38 186 ARG A N 1
ATOM 1510 C CA . ARG A 1 186 ? -14.009 15.558 6.290 1.00 44.38 186 ARG A CA 1
ATOM 1511 C C . ARG A 1 186 ? -14.332 17.035 6.440 1.00 44.38 186 ARG A C 1
ATOM 1513 O O . ARG A 1 186 ? -13.362 17.826 6.468 1.00 44.38 186 ARG A O 1
#

Secondary structure (DSSP, 8-state):
-HHHHHHHHHHIIIIIHHHHHHHHHHHHHHHHHHHHHHHHHS---TT--SHHHHHHHHHHHHHHHHHH-TTTT--HHHHHHHHHHHHHT-HHHHHHHHHHHHHHHHHHHHHHHHHHHHHHHHHHHHHTTSS---HHHHHHHHHHHHHHHHHHHHSS--HHHHHHHHHH-SHHHHHHHHHHHHTT--

Organism: NCBI:txid1401062

Radius of gyration: 21.94 Å; chains: 1; bounding box: 58×30×59 Å

pLDDT: mean 83.85, std 12.96, range [44.38, 97.94]